Protein AF-A0A972VIN2-F1 (afdb_monomer)

Foldseek 3Di:
DQLVLLVLLLVLVLVLLVPDDDPQLLVVVVVVLVVVCVVCVVQLCVQCVVVVVCLVVQLVVQLCCCCVPVVDDSVVSNVVSVVVSVSVVSNSSSVSVSVVVHPVLSVLLAVVLVVVVVQDQDVVVVVVSVVVNVCVVCVVVLVVVVVVVVVVCVVVVNDQDPDPVSNVVVVVVCVVVSVVVVVVVVVVVVVVCVVVVNPVDPPDDRPDHDDDDPVSVCCSPVSSVVSVVSSVVSVD

Sequence (236 aa):
MNPLTKIWIFIIILIGLLSLESWQSLSIYGIIFLTILFIYRRQIWPRIKGFITFLPLMFVIYSAISIGILGNPAFTVFAQAGFITVKFGWMILVMAFYLEWGSSAKIIVALRTVWMKFNKRWEKVENGFLFLALILRFYPSFQLDWQHYTQSDKALGISPGKSLRKRIKRMIDYLPGMIF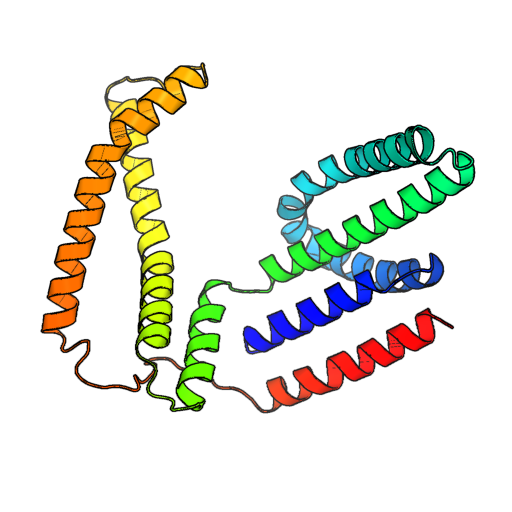AQYRRADDISHLMILRGYGKAIPRTVARPINWTWQDSSISIVFPIIFMGFHFVATI

Nearest PDB structures (foldseek):
  8bmq-assembly1_D  TM=7.800E-01  e=5.602E-05  Lactobacillus delbrueckii subsp. bulgaricus ATCC 11842 = JCM 1002
  4huq-assembly1_T  TM=7.872E-01  e=9.675E-05  Levilactobacillus brevis ATCC 367

Solvent-accessible surface area (backbone atoms only — not comparable to full-atom values): 13477 Å² total; per-residue (Å²): 129,50,59,62,51,54,51,50,55,49,52,52,53,51,53,55,60,66,69,60,85,49,73,68,35,52,50,60,56,44,52,58,50,48,53,53,45,66,78,43,41,84,74,43,46,78,67,44,54,74,52,61,70,44,43,64,55,51,32,51,53,49,40,51,50,44,45,73,74,67,67,51,61,66,70,63,42,52,53,52,26,49,52,52,40,54,51,52,51,49,51,50,50,54,52,46,50,46,61,74,75,44,68,71,78,53,40,61,47,38,53,51,36,56,52,48,72,66,69,61,76,48,65,71,61,55,53,48,53,48,50,54,53,49,50,66,65,44,46,63,57,53,52,49,54,54,50,48,56,61,47,52,35,51,75,72,66,50,70,85,56,90,48,68,68,61,45,52,53,50,53,57,70,49,42,61,62,51,52,53,53,52,49,53,50,49,50,55,50,50,53,55,40,49,76,72,54,59,86,78,65,79,68,65,84,67,95,75,60,61,77,84,50,72,67,42,54,50,50,63,53,53,48,58,54,54,49,50,52,52,51,53,64,48,72,108

Mean predicted aligned error: 7.73 Å

Secondary structure (DSSP, 8-state):
--HHHHHHHHHHHHHHHHT--SHHHHHHHHHHHHHHHHHTHHHHHHHHHHHHTTHHHHHHHHHHHHHHTT---HHHHHHHHHHHHHHHHHHHHHHHHHHHH--THHHHHHHHHHHHHTT---HHHHHHHHHHHHHHHHHHHHHHHHHHHHHHHHHTT----SSHHHHHHHHHHHHHHHHHHHHHHHHHHHHHHHHTTTTSSSSPPPSS--PPPHHHHHHHHHHHHHHHHHHHHHH-

pLDDT: mean 85.35, std 6.22, range [63.97, 96.88]

Radius of gyration: 24.57 Å; Cα contacts (8 Å, |Δi|>4): 130; chains: 1; bounding box: 57×55×56 Å

Structure (mmCIF, N/CA/C/O backbone):
data_AF-A0A972VIN2-F1
#
_entry.id   AF-A0A972VIN2-F1
#
loop_
_atom_site.group_PDB
_atom_site.id
_atom_site.type_symbol
_atom_site.label_atom_id
_atom_site.label_alt_id
_atom_site.label_comp_id
_atom_site.label_asym_id
_atom_site.label_entity_id
_atom_site.label_seq_id
_atom_site.pdbx_PDB_ins_code
_atom_site.Cartn_x
_atom_site.Cartn_y
_atom_site.Cartn_z
_atom_site.occupancy
_atom_site.B_iso_or_equiv
_atom_site.auth_seq_id
_atom_site.auth_comp_id
_atom_site.auth_asym_id
_atom_site.auth_atom_id
_atom_site.pdbx_PDB_model_num
ATOM 1 N N . MET A 1 1 ? -14.353 -10.757 -12.595 1.00 74.94 1 MET A N 1
ATOM 2 C CA . MET A 1 1 ? -12.954 -11.072 -12.247 1.00 74.94 1 MET A CA 1
ATOM 3 C C . MET A 1 1 ? -12.774 -11.078 -10.746 1.00 74.94 1 MET A C 1
ATOM 5 O O . MET A 1 1 ? -13.040 -10.067 -10.091 1.00 74.94 1 MET A O 1
ATOM 9 N N . ASN A 1 2 ? -12.333 -12.211 -10.217 1.00 84.06 2 AS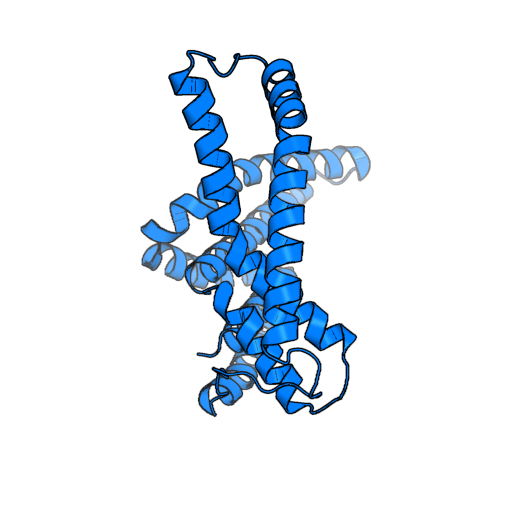N A N 1
ATOM 10 C CA . ASN A 1 2 ? -12.000 -12.374 -8.809 1.00 84.06 2 ASN A CA 1
ATOM 11 C C . ASN A 1 2 ? -10.842 -11.413 -8.418 1.00 84.06 2 ASN A C 1
ATOM 13 O O . ASN A 1 2 ? -9.900 -11.243 -9.202 1.00 84.06 2 ASN A O 1
ATOM 17 N N . PRO A 1 3 ? -10.888 -10.744 -7.246 1.00 85.00 3 PRO A N 1
ATOM 18 C CA . PRO A 1 3 ? -9.799 -9.884 -6.772 1.00 85.00 3 PRO A CA 1
ATOM 19 C C . PRO A 1 3 ? -8.422 -10.560 -6.760 1.00 85.00 3 PRO A C 1
ATOM 21 O O . PRO A 1 3 ? -7.426 -9.898 -7.033 1.00 85.00 3 PRO A O 1
ATOM 24 N N . LEU A 1 4 ? -8.360 -11.870 -6.503 1.00 86.31 4 LEU A N 1
ATOM 25 C CA . LEU A 1 4 ? -7.098 -12.618 -6.498 1.00 86.31 4 LEU A CA 1
ATOM 26 C C . LEU A 1 4 ? -6.471 -12.704 -7.891 1.00 86.31 4 LEU A C 1
ATOM 28 O O . LEU A 1 4 ? -5.282 -12.448 -8.038 1.00 86.31 4 LEU A O 1
ATOM 32 N N . THR A 1 5 ? -7.271 -12.965 -8.926 1.00 87.62 5 THR A N 1
ATOM 33 C CA . THR A 1 5 ? -6.804 -12.934 -10.323 1.00 87.62 5 THR A CA 1
ATOM 34 C C . THR A 1 5 ? -6.266 -11.564 -10.723 1.00 87.62 5 THR A C 1
ATOM 36 O O . THR A 1 5 ? -5.280 -11.486 -11.446 1.00 87.62 5 THR A O 1
ATOM 39 N N . LYS A 1 6 ? -6.863 -10.470 -10.228 1.00 86.94 6 LYS A N 1
ATOM 40 C CA . LYS A 1 6 ? -6.353 -9.116 -10.500 1.00 86.94 6 LYS A CA 1
ATOM 41 C C . LYS A 1 6 ? -4.972 -8.889 -9.879 1.00 86.94 6 LYS A C 1
ATOM 43 O O . LYS A 1 6 ? -4.103 -8.340 -10.546 1.00 86.94 6 LYS A O 1
ATOM 48 N N . ILE A 1 7 ? -4.769 -9.329 -8.631 1.00 87.75 7 ILE A N 1
ATOM 49 C CA . ILE A 1 7 ? -3.455 -9.283 -7.964 1.00 87.75 7 ILE A CA 1
ATOM 50 C C . ILE A 1 7 ? -2.440 -10.121 -8.733 1.00 87.75 7 ILE A C 1
ATOM 52 O O . ILE A 1 7 ? -1.322 -9.674 -8.956 1.00 87.75 7 ILE A O 1
ATOM 56 N N . TRP A 1 8 ? -2.832 -11.323 -9.147 1.00 88.25 8 TRP A N 1
ATOM 57 C CA . TRP A 1 8 ? -1.960 -12.230 -9.882 1.00 88.25 8 TRP A CA 1
ATOM 58 C C . TRP A 1 8 ? -1.456 -11.608 -11.190 1.00 88.25 8 TRP A C 1
ATOM 60 O O . TRP A 1 8 ? -0.251 -11.540 -11.413 1.00 88.25 8 TRP A O 1
ATOM 70 N N . ILE A 1 9 ? -2.367 -11.060 -12.001 1.00 87.00 9 ILE A N 1
ATOM 71 C CA . ILE A 1 9 ? -2.035 -10.329 -13.235 1.00 87.00 9 ILE A CA 1
ATOM 72 C C . ILE A 1 9 ? -1.087 -9.163 -12.937 1.00 87.00 9 ILE A C 1
ATOM 74 O O . ILE A 1 9 ? -0.091 -8.977 -13.630 1.00 87.00 9 ILE A O 1
ATOM 78 N N . PHE A 1 10 ? -1.376 -8.394 -11.887 1.00 88.31 10 PHE A N 1
ATOM 79 C CA . PHE A 1 10 ? -0.547 -7.265 -11.485 1.00 88.31 10 PHE A CA 1
ATOM 80 C C . PHE A 1 10 ? 0.883 -7.683 -11.110 1.00 88.31 10 PHE A C 1
ATOM 82 O O . PHE A 1 10 ? 1.840 -7.067 -11.575 1.00 88.31 10 PHE A O 1
ATOM 89 N N . ILE A 1 11 ? 1.037 -8.748 -10.318 1.00 88.31 11 ILE A N 1
ATOM 90 C CA . ILE A 1 11 ? 2.349 -9.277 -9.925 1.00 88.31 11 ILE A CA 1
ATOM 91 C C . ILE A 1 11 ? 3.133 -9.742 -11.156 1.00 88.31 11 ILE A C 1
ATOM 93 O O . ILE A 1 11 ? 4.310 -9.415 -11.271 1.00 88.31 11 ILE A O 1
ATOM 97 N N . ILE A 1 12 ? 2.487 -10.441 -12.095 1.00 88.94 12 ILE A N 1
ATOM 98 C CA . ILE A 1 12 ? 3.132 -10.882 -13.342 1.00 88.94 12 ILE A CA 1
ATOM 99 C C . ILE A 1 12 ? 3.657 -9.686 -14.139 1.00 88.94 12 ILE A C 1
ATOM 101 O O . ILE A 1 12 ? 4.812 -9.694 -14.557 1.00 88.94 12 ILE A O 1
ATOM 105 N N . ILE A 1 13 ? 2.840 -8.641 -14.306 1.00 86.25 13 ILE A N 1
ATOM 106 C CA . ILE A 1 13 ? 3.246 -7.433 -15.034 1.00 86.25 13 ILE A CA 1
ATOM 107 C C . ILE A 1 13 ? 4.431 -6.750 -14.337 1.00 86.25 13 ILE A C 1
ATOM 109 O O . ILE A 1 13 ? 5.371 -6.334 -15.011 1.00 86.25 13 ILE A O 1
ATOM 113 N N . LEU A 1 14 ? 4.416 -6.645 -13.002 1.00 88.12 14 LEU A N 1
ATOM 114 C CA . LEU A 1 14 ? 5.522 -6.048 -12.248 1.00 88.12 14 LEU A CA 1
ATOM 115 C C . LEU A 1 14 ? 6.823 -6.844 -12.381 1.00 88.12 14 LEU A C 1
ATOM 117 O O . LEU A 1 14 ? 7.873 -6.241 -12.591 1.00 88.12 14 LEU A O 1
ATOM 121 N N . ILE A 1 15 ? 6.758 -8.172 -12.254 1.00 87.62 15 ILE A N 1
ATOM 122 C CA . ILE A 1 15 ? 7.928 -9.048 -12.400 1.00 87.62 15 ILE A CA 1
ATOM 123 C C . ILE A 1 15 ? 8.481 -8.928 -13.818 1.00 87.62 15 ILE A C 1
ATOM 125 O O . ILE A 1 15 ? 9.672 -8.699 -13.990 1.00 87.62 15 ILE A O 1
ATOM 129 N N . GLY A 1 16 ? 7.609 -8.989 -14.823 1.00 85.50 16 GLY A N 1
ATOM 130 C CA . GLY A 1 16 ? 8.001 -8.812 -16.213 1.00 85.50 16 GLY A CA 1
ATOM 131 C C . GLY A 1 16 ? 8.691 -7.492 -16.484 1.00 85.50 16 GLY A C 1
ATOM 132 O O . GLY A 1 16 ? 9.729 -7.458 -17.132 1.00 85.50 16 GLY A O 1
ATOM 133 N N . LEU A 1 17 ? 8.142 -6.401 -15.948 1.00 85.38 17 LEU A N 1
ATOM 134 C CA . LEU A 1 17 ? 8.746 -5.089 -16.114 1.00 85.38 17 LEU A CA 1
ATOM 135 C C . LEU A 1 17 ? 10.094 -4.991 -15.387 1.00 85.38 17 LEU A C 1
ATOM 137 O O . LEU A 1 17 ? 11.000 -4.325 -15.879 1.00 85.38 17 LEU A O 1
ATOM 141 N N . LEU A 1 18 ? 10.252 -5.665 -14.243 1.00 86.00 18 LEU A N 1
ATOM 142 C CA . LEU A 1 18 ? 11.511 -5.732 -13.502 1.00 86.00 18 LEU A CA 1
ATOM 143 C C . LEU A 1 18 ? 12.594 -6.519 -14.252 1.00 86.00 18 LEU A C 1
ATOM 145 O O . LEU A 1 18 ? 13.761 -6.142 -14.161 1.00 86.00 18 LEU A O 1
ATOM 149 N N . SER A 1 19 ? 12.229 -7.535 -15.028 1.00 84.19 19 SER A N 1
ATOM 150 C CA . SER A 1 19 ? 13.162 -8.338 -15.831 1.00 84.19 19 SER A CA 1
ATOM 151 C C . SER A 1 19 ? 13.664 -7.651 -17.108 1.00 84.19 19 SER A C 1
ATOM 153 O O . SER A 1 19 ? 14.543 -8.186 -17.772 1.00 84.19 19 SER A O 1
ATOM 155 N N . LEU A 1 20 ? 13.161 -6.460 -17.455 1.00 83.88 20 LEU A N 1
ATOM 156 C CA . LEU A 1 20 ? 13.607 -5.744 -18.654 1.00 83.88 20 LEU A CA 1
ATOM 157 C C . LEU A 1 20 ? 15.014 -5.161 -18.479 1.00 83.88 20 LEU A C 1
ATOM 159 O O . LEU A 1 20 ? 15.254 -4.382 -17.547 1.00 83.88 20 LEU A O 1
ATOM 163 N N . GLU A 1 21 ? 15.902 -5.479 -19.422 1.00 81.62 21 GLU A N 1
ATOM 164 C CA . GLU A 1 21 ? 17.299 -5.013 -19.459 1.00 81.62 21 GLU A CA 1
ATOM 165 C C . GLU A 1 21 ? 17.589 -4.067 -20.638 1.00 81.62 21 GLU A C 1
ATOM 167 O O . GLU A 1 21 ? 18.480 -3.224 -20.551 1.00 81.62 21 GLU A O 1
ATOM 172 N N . SER A 1 22 ? 16.810 -4.150 -21.724 1.00 84.06 22 SER A N 1
ATOM 173 C CA . SER A 1 22 ? 17.029 -3.371 -22.951 1.00 84.06 22 SER A CA 1
ATOM 174 C C . SER A 1 22 ? 16.084 -2.173 -23.075 1.00 84.06 22 SER A C 1
ATOM 176 O O . SER A 1 22 ? 14.889 -2.259 -22.776 1.00 84.06 22 SER A O 1
ATOM 178 N N . TRP A 1 23 ? 16.594 -1.068 -23.622 1.00 81.31 23 TRP A N 1
ATOM 179 C CA . TRP A 1 23 ? 15.806 0.116 -23.982 1.00 81.31 23 TRP A CA 1
ATOM 180 C C . TRP A 1 23 ? 14.690 -0.174 -24.993 1.00 81.31 23 TRP A C 1
ATOM 182 O O . TRP A 1 23 ? 13.620 0.428 -24.908 1.00 81.31 23 TRP A O 1
ATOM 192 N N . GLN A 1 24 ? 14.919 -1.103 -25.925 1.00 80.75 24 GLN A N 1
ATOM 193 C CA . GLN A 1 24 ? 13.931 -1.487 -26.939 1.00 80.75 24 GLN A CA 1
ATOM 194 C C . GLN A 1 24 ? 12.755 -2.234 -26.306 1.00 80.75 24 GLN A C 1
ATOM 196 O O . GLN A 1 24 ? 11.597 -1.932 -26.575 1.00 80.75 24 GLN A O 1
ATOM 201 N N . SER A 1 25 ? 13.047 -3.155 -25.387 1.00 78.62 25 SER A N 1
ATOM 202 C CA . SER A 1 25 ? 12.006 -3.872 -24.653 1.00 78.62 25 SER A CA 1
ATOM 203 C C . SER A 1 25 ? 11.121 -2.895 -23.866 1.00 78.62 25 SER A C 1
ATOM 205 O O . SER A 1 25 ? 9.894 -2.950 -23.928 1.00 78.62 25 SER A O 1
ATOM 207 N N . LEU A 1 26 ? 11.736 -1.903 -23.217 1.00 81.56 26 LEU A N 1
ATOM 208 C CA . LEU A 1 26 ? 11.042 -0.894 -22.426 1.00 81.56 26 LEU A CA 1
ATOM 209 C C . LEU A 1 26 ? 10.152 0.032 -23.273 1.00 81.56 26 LEU A C 1
ATOM 211 O O . LEU A 1 26 ? 9.102 0.459 -22.791 1.00 81.56 26 LEU A O 1
ATOM 215 N N . SER A 1 27 ? 10.515 0.324 -24.524 1.00 76.81 27 SER A N 1
ATOM 216 C CA . SER A 1 27 ? 9.682 1.154 -25.402 1.00 76.81 27 SER A CA 1
ATOM 217 C C . SER A 1 27 ? 8.406 0.431 -25.849 1.00 76.81 27 SER A C 1
ATOM 219 O O . SER A 1 27 ? 7.341 1.048 -25.845 1.00 76.81 27 SER A O 1
ATOM 221 N N . ILE A 1 28 ? 8.470 -0.878 -26.127 1.00 78.44 28 ILE A N 1
ATOM 222 C CA . ILE A 1 28 ? 7.301 -1.702 -26.487 1.00 78.44 28 ILE A CA 1
ATOM 223 C C . ILE A 1 28 ? 6.279 -1.714 -25.342 1.00 78.44 28 ILE A C 1
ATOM 225 O O . ILE A 1 28 ? 5.105 -1.394 -25.546 1.00 78.44 28 ILE A O 1
ATOM 229 N N . TYR A 1 29 ? 6.730 -2.004 -24.116 1.00 77.06 29 TYR A N 1
ATOM 230 C CA . TYR A 1 29 ? 5.867 -1.922 -22.933 1.00 77.06 29 TYR A CA 1
ATOM 231 C C . TYR A 1 29 ? 5.382 -0.488 -22.690 1.00 77.06 29 TYR A C 1
ATOM 233 O O . TYR A 1 29 ? 4.217 -0.276 -22.348 1.00 77.06 29 TYR A O 1
ATOM 241 N N . GLY A 1 30 ? 6.240 0.507 -22.929 1.00 76.81 30 GLY A N 1
ATOM 242 C CA . GLY A 1 30 ? 5.902 1.919 -22.803 1.00 76.81 30 GLY A CA 1
ATOM 243 C C . GLY A 1 30 ? 4.739 2.346 -23.697 1.00 76.81 30 GLY A C 1
ATOM 244 O O . GLY A 1 30 ? 3.858 3.058 -23.228 1.00 76.81 30 GLY A O 1
ATOM 245 N N . ILE A 1 31 ? 4.660 1.867 -24.942 1.00 79.56 31 ILE A N 1
ATOM 246 C CA . ILE A 1 31 ? 3.538 2.174 -25.849 1.00 79.56 31 ILE A CA 1
ATOM 247 C C . ILE A 1 31 ? 2.218 1.648 -25.273 1.00 79.56 31 ILE A C 1
ATOM 249 O O . ILE A 1 31 ? 1.238 2.391 -25.191 1.00 79.56 31 ILE A O 1
ATOM 253 N N . ILE A 1 32 ? 2.200 0.399 -24.797 1.00 77.31 32 ILE A N 1
ATOM 254 C CA . ILE A 1 32 ? 1.014 -0.206 -24.172 1.00 77.31 32 ILE A CA 1
ATOM 255 C C . ILE A 1 32 ? 0.581 0.628 -22.960 1.00 77.31 32 ILE A C 1
ATOM 257 O O . ILE A 1 32 ? -0.585 1.003 -22.836 1.00 77.31 32 ILE A O 1
ATOM 261 N N . PHE A 1 33 ? 1.516 1.007 -22.093 1.00 76.69 33 PHE A N 1
ATOM 262 C CA . PHE A 1 33 ? 1.190 1.794 -20.908 1.00 76.69 33 PHE A CA 1
ATOM 263 C C . PHE A 1 33 ? 0.800 3.248 -21.209 1.00 76.69 33 PHE A C 1
ATOM 265 O O . PHE A 1 33 ? -0.055 3.794 -20.509 1.00 76.69 33 PHE A O 1
ATOM 272 N N . LEU A 1 34 ? 1.345 3.868 -22.261 1.00 79.00 34 LEU A N 1
ATOM 273 C CA . LEU A 1 34 ? 0.918 5.192 -22.728 1.00 79.00 34 LEU A CA 1
ATOM 274 C C . LEU A 1 34 ? -0.539 5.179 -23.190 1.00 79.00 34 LEU A C 1
ATOM 276 O O . LEU A 1 34 ? -1.286 6.097 -22.849 1.00 79.00 34 LEU A O 1
ATOM 280 N N . THR A 1 35 ? -0.969 4.133 -23.906 1.00 77.25 35 THR A N 1
ATOM 281 C CA . THR A 1 35 ? -2.379 4.010 -24.318 1.00 77.25 35 THR A CA 1
ATOM 282 C C . THR A 1 35 ? -3.311 3.888 -23.108 1.00 77.25 35 THR A C 1
ATOM 284 O O . THR A 1 35 ? -4.330 4.577 -23.041 1.00 77.25 35 THR A O 1
ATOM 287 N N . ILE A 1 36 ? -2.921 3.110 -22.091 1.00 74.62 36 ILE A N 1
ATOM 288 C CA . ILE A 1 36 ? -3.665 2.980 -20.827 1.00 74.62 36 ILE A CA 1
ATOM 289 C C . ILE A 1 36 ? -3.724 4.327 -20.088 1.00 74.62 36 ILE A C 1
ATOM 291 O O . ILE A 1 36 ? -4.787 4.731 -19.609 1.00 74.62 36 ILE A O 1
ATOM 295 N N . LEU A 1 37 ? -2.608 5.058 -20.024 1.00 75.56 37 LEU A N 1
ATOM 296 C CA . LEU A 1 37 ? -2.546 6.372 -19.381 1.00 75.56 37 LEU A CA 1
ATOM 297 C C . LEU A 1 37 ? -3.437 7.395 -20.092 1.00 75.56 37 LEU A C 1
ATOM 299 O O . LEU A 1 37 ? -4.081 8.203 -19.424 1.00 75.56 37 LEU A O 1
ATOM 303 N N . PHE A 1 38 ? -3.504 7.349 -21.424 1.00 79.81 38 PHE A N 1
ATOM 304 C CA . PHE A 1 38 ? -4.354 8.240 -22.208 1.00 79.81 38 PHE A CA 1
ATOM 305 C C . PHE A 1 38 ? -5.843 8.013 -21.914 1.00 79.81 38 PHE A C 1
ATOM 307 O O . PHE A 1 38 ? -6.563 8.972 -21.631 1.00 79.81 38 PHE A O 1
ATOM 314 N N . ILE A 1 39 ? -6.287 6.752 -21.887 1.00 81.62 39 ILE A N 1
ATOM 315 C CA . ILE A 1 39 ? -7.688 6.382 -21.622 1.00 81.62 39 ILE A CA 1
ATOM 316 C C . ILE A 1 39 ? -8.107 6.772 -20.194 1.00 81.62 39 ILE A C 1
ATOM 318 O O . ILE A 1 39 ? -9.190 7.319 -19.985 1.00 81.62 39 ILE A O 1
ATOM 322 N N . TYR A 1 40 ? -7.242 6.541 -19.202 1.00 78.00 40 TYR A N 1
ATOM 323 C CA . TYR A 1 40 ? -7.575 6.695 -17.778 1.00 78.00 40 TYR A CA 1
ATOM 324 C C . TYR A 1 40 ? -6.952 7.938 -17.117 1.00 78.00 40 TYR A C 1
ATOM 326 O O . TYR A 1 40 ? -6.874 8.037 -15.886 1.00 78.00 40 TYR A O 1
ATOM 334 N N . ARG A 1 41 ? -6.550 8.933 -17.921 1.00 76.12 41 ARG A N 1
ATOM 335 C CA . ARG A 1 41 ? -5.794 10.125 -17.490 1.00 76.12 41 ARG A CA 1
ATOM 336 C C . ARG A 1 41 ? -6.369 10.801 -16.244 1.00 76.12 41 ARG A C 1
ATOM 338 O O . ARG A 1 41 ? -5.624 11.160 -15.336 1.00 76.12 41 ARG A O 1
ATOM 345 N N . ARG A 1 42 ? -7.692 10.985 -16.185 1.00 78.00 42 ARG A N 1
ATOM 346 C CA . ARG A 1 42 ? -8.357 11.752 -15.113 1.00 78.00 42 ARG A CA 1
ATOM 347 C C . ARG A 1 42 ? -8.334 11.042 -13.755 1.00 78.00 42 ARG A C 1
ATOM 349 O O . ARG A 1 42 ? -8.271 11.715 -12.731 1.00 78.00 42 ARG A O 1
ATOM 356 N N . GLN A 1 43 ? -8.376 9.712 -13.748 1.00 78.12 43 GLN A N 1
ATOM 357 C CA . GLN A 1 43 ? -8.415 8.896 -12.527 1.00 78.12 43 GLN A CA 1
ATOM 358 C C . GLN A 1 43 ? -7.006 8.642 -11.977 1.00 78.12 43 GLN A C 1
ATOM 360 O O . GLN A 1 43 ? -6.782 8.668 -10.770 1.00 78.12 43 GLN A O 1
ATOM 365 N N . ILE A 1 44 ? -6.033 8.469 -12.873 1.00 77.25 44 ILE A N 1
ATOM 366 C CA . ILE A 1 44 ? -4.653 8.128 -12.522 1.00 77.25 44 ILE A CA 1
ATOM 367 C C . ILE A 1 44 ? -3.854 9.359 -12.051 1.00 77.25 44 ILE A C 1
ATOM 369 O O . ILE A 1 44 ? -3.018 9.255 -11.150 1.00 77.25 44 ILE A O 1
ATOM 373 N N . TRP A 1 45 ? -4.116 10.546 -12.611 1.00 77.75 45 TRP A N 1
ATOM 374 C CA . TRP A 1 45 ? -3.308 11.747 -12.356 1.00 77.75 45 TRP A CA 1
ATOM 375 C C . TRP A 1 45 ? -3.161 12.136 -10.872 1.00 77.75 45 TRP A C 1
ATOM 377 O O . TRP A 1 45 ? -2.032 12.388 -10.438 1.00 77.75 45 TRP A O 1
ATOM 387 N N . PRO A 1 46 ? -4.231 12.141 -10.046 1.00 80.12 46 PRO A N 1
ATOM 388 C CA . PRO A 1 46 ? -4.108 12.461 -8.624 1.00 80.12 46 PRO A CA 1
ATOM 389 C C . PRO A 1 46 ? -3.210 11.479 -7.860 1.00 80.12 46 PRO A C 1
ATOM 391 O O . PRO A 1 46 ? -2.590 11.866 -6.873 1.00 80.12 46 PRO A O 1
ATOM 394 N N . ARG A 1 47 ? -3.124 10.221 -8.317 1.00 77.12 47 ARG A N 1
ATOM 395 C CA . ARG A 1 47 ? -2.335 9.161 -7.675 1.00 77.12 47 ARG A CA 1
ATOM 396 C C . ARG A 1 47 ? -0.849 9.266 -8.003 1.00 77.12 47 ARG A C 1
ATOM 398 O O . ARG A 1 47 ? -0.028 9.068 -7.115 1.00 77.12 47 ARG A O 1
ATOM 405 N N . ILE A 1 48 ? -0.499 9.603 -9.246 1.00 82.19 48 ILE A N 1
ATOM 406 C CA . ILE A 1 48 ? 0.907 9.639 -9.689 1.00 82.19 48 ILE A CA 1
ATOM 407 C C . ILE A 1 48 ? 1.562 10.996 -9.409 1.00 82.19 48 ILE A C 1
ATOM 409 O O . ILE A 1 48 ? 2.780 11.058 -9.291 1.00 82.19 48 ILE A O 1
ATOM 413 N N . LYS A 1 49 ? 0.803 12.084 -9.211 1.00 83.12 49 LYS A N 1
ATOM 414 C CA . LYS A 1 49 ? 1.373 13.432 -9.007 1.00 83.12 49 LYS A CA 1
ATOM 415 C C . LYS A 1 49 ? 2.514 13.477 -7.976 1.00 83.12 49 LYS A C 1
ATOM 417 O O . LYS A 1 49 ? 3.544 14.079 -8.256 1.00 83.12 49 LYS A O 1
ATOM 422 N N . GLY A 1 50 ? 2.347 12.828 -6.819 1.00 79.25 50 GLY A N 1
ATOM 423 C CA . GLY A 1 50 ? 3.382 12.781 -5.774 1.00 79.25 50 GLY A CA 1
ATOM 424 C C . GLY A 1 50 ? 4.602 11.920 -6.128 1.00 79.25 50 GLY A C 1
ATOM 425 O O . GLY A 1 50 ? 5.695 12.150 -5.621 1.00 79.25 50 GLY A O 1
ATOM 426 N N . PHE A 1 51 ? 4.442 10.955 -7.030 1.00 81.69 51 PHE A N 1
ATOM 427 C CA . PHE A 1 51 ? 5.538 10.120 -7.515 1.00 81.69 51 PHE A CA 1
ATOM 428 C C . PHE A 1 51 ? 6.300 10.762 -8.677 1.00 81.69 51 PHE A C 1
ATOM 430 O O . PHE A 1 51 ? 7.514 10.615 -8.754 1.00 81.69 51 PHE A O 1
ATOM 437 N N . ILE A 1 52 ? 5.631 11.528 -9.547 1.00 81.56 52 ILE A N 1
ATOM 438 C CA . ILE A 1 52 ? 6.301 12.265 -10.636 1.00 81.56 52 ILE A CA 1
ATOM 439 C C . ILE A 1 52 ? 7.334 13.232 -10.056 1.00 81.56 52 ILE A C 1
ATOM 441 O O . ILE A 1 52 ? 8.433 13.343 -10.586 1.00 81.56 52 ILE A O 1
ATOM 445 N N . THR A 1 53 ? 7.025 13.873 -8.924 1.00 84.12 53 THR A N 1
ATOM 446 C CA . THR A 1 53 ? 7.979 14.744 -8.223 1.00 84.12 53 THR A CA 1
ATOM 447 C C . THR A 1 53 ? 9.210 14.005 -7.690 1.00 84.12 53 THR A C 1
ATOM 449 O O . THR A 1 53 ? 10.238 14.636 -7.474 1.00 84.12 53 THR A O 1
ATOM 452 N N . PHE A 1 54 ? 9.140 12.683 -7.500 1.00 87.06 54 PHE A N 1
ATOM 453 C CA . PHE A 1 54 ? 10.254 11.862 -7.018 1.00 87.06 54 PHE A CA 1
ATOM 454 C C . PHE A 1 54 ? 11.189 11.376 -8.141 1.00 87.06 54 PHE A C 1
ATOM 456 O O . PHE A 1 54 ? 12.368 11.140 -7.887 1.00 87.06 54 PHE A O 1
ATOM 463 N N . LEU A 1 55 ? 10.717 11.263 -9.390 1.00 88.88 55 LEU A N 1
ATOM 464 C CA . LEU A 1 55 ? 11.528 10.731 -10.498 1.00 88.88 55 LEU A CA 1
ATOM 465 C C . LEU A 1 55 ? 12.823 11.529 -10.771 1.00 88.88 55 LEU A C 1
ATOM 467 O O . LEU A 1 55 ? 13.872 10.894 -10.894 1.00 88.88 55 LEU A O 1
ATOM 471 N N . PRO A 1 56 ? 12.824 12.881 -10.801 1.00 89.31 56 PRO A N 1
ATOM 472 C CA . PRO A 1 56 ? 14.058 13.646 -10.999 1.00 89.31 56 PRO A CA 1
ATOM 473 C C . PRO A 1 56 ? 15.051 13.450 -9.852 1.00 89.31 56 PRO A C 1
ATOM 475 O O . PRO A 1 56 ? 16.253 13.348 -10.078 1.00 89.31 56 PRO A O 1
ATOM 478 N N . LEU A 1 57 ? 14.547 13.351 -8.618 1.00 90.31 57 LEU A N 1
ATOM 479 C CA . LEU A 1 57 ? 15.377 13.092 -7.445 1.00 90.31 57 LEU A CA 1
ATOM 480 C C . LEU A 1 57 ? 16.076 11.731 -7.562 1.00 90.31 57 LEU A C 1
ATOM 482 O O . LEU A 1 57 ? 17.265 11.628 -7.273 1.00 90.31 57 LEU A 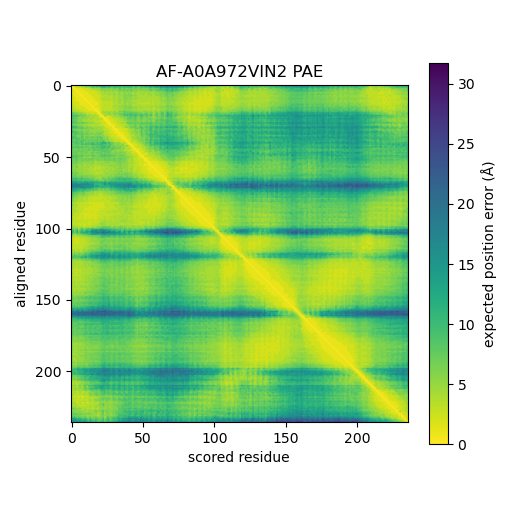O 1
ATOM 486 N N . MET A 1 58 ? 15.364 10.704 -8.031 1.00 89.19 58 MET A N 1
ATOM 487 C CA . MET A 1 58 ? 15.929 9.369 -8.225 1.00 89.19 58 MET A CA 1
ATOM 488 C C . MET A 1 58 ? 17.042 9.356 -9.283 1.00 89.19 58 MET A C 1
ATOM 490 O O . MET A 1 58 ? 18.087 8.746 -9.060 1.00 89.19 58 MET A O 1
ATOM 494 N N . PHE A 1 59 ? 16.851 10.076 -10.392 1.00 91.31 59 PHE A N 1
ATOM 495 C CA . PHE A 1 59 ? 17.875 10.244 -11.425 1.00 91.31 59 PHE A CA 1
ATOM 496 C C . PHE A 1 59 ? 19.147 10.894 -10.859 1.00 91.31 59 PHE A C 1
ATOM 498 O O . PHE A 1 59 ? 20.252 10.386 -11.058 1.00 91.31 59 PHE A O 1
ATOM 505 N N . VAL A 1 60 ? 18.988 11.979 -10.090 1.00 91.31 60 VAL A N 1
ATOM 506 C CA . VAL A 1 60 ? 20.112 12.691 -9.464 1.00 91.31 60 VAL A CA 1
ATOM 507 C C . VAL A 1 60 ? 20.845 11.792 -8.470 1.00 91.31 60 VAL A C 1
ATOM 509 O O . VAL A 1 60 ? 22.062 11.662 -8.569 1.00 91.31 60 VAL A O 1
ATOM 512 N N . ILE A 1 61 ? 20.126 11.121 -7.565 1.00 89.81 61 ILE A N 1
ATOM 513 C CA . ILE A 1 61 ? 20.734 10.233 -6.561 1.00 89.81 61 ILE A CA 1
ATOM 514 C C . ILE A 1 61 ? 21.524 9.105 -7.232 1.00 89.81 61 ILE A C 1
ATOM 516 O O . ILE A 1 61 ? 22.672 8.866 -6.862 1.00 89.81 61 ILE A O 1
ATOM 520 N N . TYR A 1 62 ? 20.948 8.436 -8.234 1.00 89.12 62 TYR A N 1
ATOM 521 C CA . TYR A 1 62 ? 21.637 7.351 -8.931 1.00 89.12 62 TYR A CA 1
ATOM 522 C C . TYR A 1 62 ? 22.899 7.851 -9.647 1.00 89.12 62 TYR A C 1
ATOM 524 O O . TYR A 1 62 ? 23.966 7.249 -9.513 1.00 89.12 62 TYR A O 1
ATOM 532 N N . SER A 1 63 ? 22.799 8.979 -10.359 1.00 87.12 63 SER A N 1
ATOM 533 C CA . SER A 1 63 ? 23.948 9.565 -11.055 1.00 87.12 63 SER A CA 1
ATOM 534 C C . SER A 1 63 ? 25.077 9.952 -10.089 1.00 87.12 63 SER A C 1
ATOM 536 O O . SER A 1 63 ? 26.234 9.613 -10.337 1.00 87.12 63 SER A O 1
ATOM 538 N N . ALA A 1 64 ? 24.746 10.562 -8.945 1.00 87.81 64 ALA A N 1
ATOM 539 C CA . ALA A 1 64 ? 25.709 10.954 -7.920 1.00 87.81 64 ALA A CA 1
ATOM 540 C C . ALA A 1 64 ? 26.432 9.746 -7.306 1.00 87.81 64 ALA A C 1
ATOM 542 O O . ALA A 1 64 ? 27.654 9.766 -7.167 1.00 87.81 64 ALA A O 1
ATOM 543 N N . ILE A 1 65 ? 25.695 8.677 -6.983 1.00 86.62 65 ILE A N 1
ATOM 544 C CA . ILE A 1 65 ? 26.265 7.447 -6.416 1.00 86.62 65 ILE A CA 1
ATOM 545 C C . ILE A 1 65 ? 27.176 6.753 -7.433 1.00 86.62 65 ILE A C 1
ATOM 547 O O . ILE A 1 65 ? 28.296 6.367 -7.097 1.00 86.62 65 ILE A O 1
ATOM 551 N N . SER A 1 66 ? 26.728 6.607 -8.682 1.00 85.56 66 SER A N 1
ATOM 552 C CA . SER A 1 66 ? 27.491 5.864 -9.687 1.00 85.56 66 SER A CA 1
ATOM 553 C C . SER A 1 66 ? 28.750 6.599 -10.156 1.00 85.56 66 SER A C 1
ATOM 555 O O . SER A 1 66 ? 29.722 5.935 -10.512 1.00 85.56 66 SER A O 1
ATOM 557 N N . ILE A 1 67 ? 28.753 7.935 -10.171 1.00 85.06 67 ILE A N 1
ATOM 558 C CA . ILE A 1 67 ? 29.955 8.723 -10.488 1.00 85.06 67 ILE A CA 1
ATOM 559 C C . ILE A 1 67 ? 30.890 8.763 -9.275 1.00 85.06 67 ILE A C 1
ATOM 561 O O . ILE A 1 67 ? 32.085 8.524 -9.420 1.00 85.06 67 ILE A O 1
ATOM 565 N N . GLY A 1 68 ? 30.351 9.036 -8.082 1.00 81.44 68 GLY A N 1
ATOM 566 C CA . GLY A 1 68 ? 31.152 9.264 -6.878 1.00 81.44 68 GLY A CA 1
ATOM 567 C C . GLY A 1 68 ? 31.805 8.009 -6.299 1.00 81.44 68 GLY A C 1
ATOM 568 O O . GLY A 1 68 ? 32.905 8.102 -5.765 1.00 81.44 68 GLY A O 1
ATOM 569 N N . ILE A 1 69 ? 31.147 6.848 -6.395 1.00 78.62 69 ILE A N 1
ATOM 570 C CA . ILE A 1 69 ? 31.624 5.605 -5.764 1.00 78.62 69 ILE A CA 1
ATOM 571 C C . ILE A 1 69 ? 32.237 4.642 -6.786 1.00 78.62 69 ILE A C 1
ATOM 573 O O . ILE A 1 69 ? 33.266 4.036 -6.504 1.00 78.62 69 ILE A O 1
ATOM 577 N N . LEU A 1 70 ? 31.620 4.480 -7.964 1.00 76.12 70 LEU A N 1
ATOM 578 C CA . LEU A 1 70 ? 32.038 3.468 -8.947 1.00 76.12 70 LEU A CA 1
ATOM 579 C C . LEU A 1 70 ? 33.017 3.992 -10.011 1.00 76.12 70 LEU A C 1
ATOM 581 O O . LEU A 1 70 ? 33.635 3.183 -10.693 1.00 76.12 70 LEU A O 1
ATOM 585 N N . GLY A 1 71 ? 33.166 5.312 -10.180 1.00 77.94 71 GLY A N 1
ATOM 586 C CA . GLY A 1 71 ? 34.099 5.889 -11.159 1.00 77.94 71 GLY A CA 1
ATOM 587 C C . GLY A 1 71 ? 33.742 5.619 -12.630 1.00 77.94 71 GLY A C 1
ATOM 588 O O . GLY A 1 71 ? 34.605 5.710 -13.501 1.00 77.94 71 GLY A O 1
ATOM 589 N N . ASN A 1 72 ? 32.482 5.281 -12.925 1.00 79.62 72 ASN A N 1
ATOM 590 C CA . ASN A 1 72 ? 32.019 4.991 -14.285 1.00 79.62 72 ASN A CA 1
ATOM 591 C C . ASN A 1 72 ? 32.002 6.256 -15.172 1.00 79.62 72 ASN A C 1
ATOM 593 O O . ASN A 1 72 ? 31.698 7.349 -14.681 1.00 79.62 72 ASN A O 1
ATOM 597 N N . PRO A 1 73 ? 32.243 6.138 -16.496 1.00 86.44 73 PRO A N 1
ATOM 598 C CA . PRO A 1 73 ? 32.195 7.279 -17.405 1.00 86.44 73 PRO A CA 1
ATOM 599 C C . PRO A 1 73 ? 30.788 7.890 -17.454 1.00 86.44 73 PRO A C 1
ATOM 601 O O . PRO A 1 73 ? 29.792 7.180 -17.632 1.00 86.44 73 PRO A O 1
ATOM 604 N N . ALA A 1 74 ? 30.716 9.221 -17.352 1.00 81.62 74 ALA A N 1
ATOM 605 C CA . ALA A 1 74 ? 29.472 9.968 -17.138 1.00 81.62 74 ALA A CA 1
ATOM 606 C C . ALA A 1 74 ? 28.358 9.632 -18.148 1.00 81.62 74 ALA A C 1
ATOM 608 O O . ALA A 1 74 ? 27.197 9.503 -17.769 1.00 81.62 74 ALA A O 1
ATOM 609 N N . PHE A 1 75 ? 28.702 9.413 -19.420 1.00 84.50 75 PHE A N 1
ATOM 610 C CA . PHE A 1 75 ? 27.729 9.074 -20.464 1.00 84.50 75 PHE A CA 1
ATOM 611 C C . PHE A 1 75 ? 26.980 7.758 -20.188 1.00 84.50 75 PHE A C 1
ATOM 613 O O . PHE A 1 75 ? 25.755 7.700 -20.302 1.00 84.50 75 PHE A O 1
ATOM 620 N N . THR A 1 76 ? 27.698 6.715 -19.761 1.00 85.00 76 THR A N 1
ATOM 621 C CA . THR A 1 76 ? 27.093 5.412 -19.434 1.00 85.00 76 THR A CA 1
ATOM 622 C C . THR A 1 76 ? 26.187 5.506 -18.213 1.00 85.00 76 THR A C 1
ATOM 624 O O . THR A 1 76 ? 25.102 4.925 -18.199 1.00 85.00 76 THR A O 1
ATOM 627 N N . VAL A 1 77 ? 26.582 6.325 -17.234 1.00 87.94 77 VAL A N 1
ATOM 628 C CA . VAL A 1 77 ? 25.798 6.573 -16.025 1.00 87.94 77 VAL A CA 1
ATOM 629 C C . VAL A 1 77 ? 24.496 7.281 -16.363 1.00 87.94 77 VAL A C 1
ATOM 631 O O . VAL A 1 77 ? 23.450 6.855 -15.890 1.00 87.94 77 VAL A O 1
ATOM 634 N N . PHE A 1 78 ? 24.518 8.321 -17.199 1.00 87.75 78 PHE A N 1
ATOM 635 C CA . PHE A 1 78 ? 23.291 9.028 -17.573 1.00 87.75 78 PHE A CA 1
ATOM 636 C C . PHE A 1 78 ? 22.314 8.139 -18.346 1.00 87.75 78 PHE A C 1
ATOM 638 O O . PHE A 1 78 ? 21.111 8.186 -18.082 1.00 87.75 78 PHE A O 1
ATOM 645 N N . ALA A 1 79 ? 22.813 7.288 -19.248 1.00 88.25 79 ALA A N 1
ATOM 646 C CA . ALA A 1 79 ? 21.977 6.323 -19.953 1.00 88.25 79 ALA A CA 1
ATOM 647 C C . ALA A 1 79 ? 21.358 5.301 -18.982 1.00 88.25 79 ALA A C 1
ATOM 649 O O . ALA A 1 79 ? 20.147 5.098 -18.979 1.00 88.25 79 ALA A O 1
ATOM 650 N N . GLN A 1 80 ? 22.146 4.704 -18.089 1.00 86.81 80 GLN A N 1
ATOM 651 C CA . GLN A 1 80 ? 21.621 3.759 -17.096 1.00 86.81 80 GLN A CA 1
ATOM 652 C C . GLN A 1 80 ? 20.646 4.432 -16.114 1.00 86.81 80 GLN A C 1
ATOM 654 O O . GLN A 1 80 ? 19.575 3.893 -15.830 1.00 86.81 80 GLN A O 1
ATOM 659 N N . ALA A 1 81 ? 20.954 5.650 -15.667 1.00 90.50 81 ALA A N 1
ATOM 660 C CA . ALA A 1 81 ? 20.092 6.458 -14.808 1.00 90.50 81 ALA A CA 1
ATOM 661 C C . ALA A 1 81 ? 18.746 6.760 -15.475 1.00 90.50 81 ALA A C 1
ATOM 663 O O . ALA A 1 81 ? 17.695 6.669 -14.835 1.00 90.50 81 ALA A O 1
ATOM 664 N N . GLY A 1 82 ? 18.771 7.099 -16.768 1.00 89.94 82 GLY A N 1
ATOM 665 C CA . GLY A 1 82 ? 17.579 7.333 -17.575 1.00 89.94 82 GLY A CA 1
ATOM 666 C C . GLY A 1 82 ? 16.731 6.071 -17.688 1.00 89.94 82 GLY A C 1
ATOM 667 O O . GLY A 1 82 ? 15.535 6.111 -17.402 1.00 89.94 82 GLY A O 1
ATOM 668 N N . PHE A 1 83 ? 17.362 4.940 -18.010 1.00 89.44 83 PHE A N 1
ATOM 669 C CA . PHE A 1 83 ? 16.687 3.648 -18.121 1.00 89.44 83 PHE A CA 1
ATOM 670 C C . PHE A 1 83 ? 15.961 3.278 -16.825 1.00 89.44 83 PHE A C 1
ATOM 672 O O . PHE A 1 83 ? 14.761 2.998 -16.828 1.00 89.44 83 PHE A O 1
ATOM 679 N N . ILE A 1 84 ? 16.669 3.354 -15.696 1.00 88.75 84 ILE A N 1
ATOM 680 C CA . ILE A 1 84 ? 16.125 3.035 -14.375 1.00 88.75 84 ILE A CA 1
ATOM 681 C C . ILE A 1 84 ? 14.986 3.996 -14.019 1.00 88.75 84 ILE A C 1
ATOM 683 O O . ILE A 1 84 ? 13.928 3.561 -13.565 1.00 88.75 84 ILE A O 1
ATOM 687 N N . THR A 1 85 ? 15.155 5.294 -14.277 1.00 90.31 85 THR A N 1
ATOM 688 C CA . THR A 1 85 ? 14.123 6.305 -14.001 1.00 90.31 85 THR A CA 1
ATOM 689 C C . THR A 1 85 ? 12.836 6.054 -14.772 1.00 90.31 85 THR A C 1
ATOM 691 O O . THR A 1 85 ? 11.755 6.065 -14.177 1.00 90.31 85 THR A O 1
ATOM 694 N N . VAL A 1 86 ? 12.925 5.758 -16.069 1.00 88.12 86 VAL A N 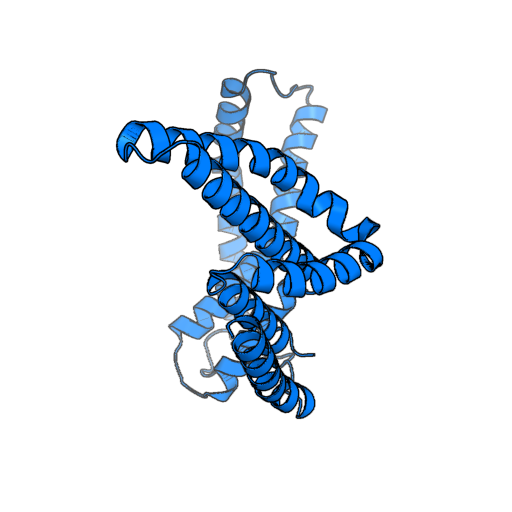1
ATOM 695 C CA . VAL A 1 86 ? 11.736 5.457 -16.874 1.00 88.12 86 VAL A CA 1
ATOM 696 C C . VAL A 1 86 ? 11.111 4.121 -16.453 1.00 88.12 86 VAL A C 1
ATOM 698 O O . VAL A 1 86 ? 9.890 4.036 -16.327 1.00 88.12 86 VAL A O 1
ATOM 701 N N . LYS A 1 87 ? 11.923 3.100 -16.148 1.00 88.88 87 LYS A N 1
ATOM 702 C CA . LYS A 1 87 ? 11.460 1.790 -15.660 1.00 88.88 87 LYS A CA 1
ATOM 703 C C . LYS A 1 87 ? 10.651 1.908 -14.369 1.00 88.88 87 LYS A C 1
ATOM 705 O O . LYS A 1 87 ? 9.521 1.427 -14.309 1.00 88.88 87 LYS A O 1
ATOM 710 N N . PHE A 1 88 ? 11.167 2.607 -13.359 1.00 88.06 88 PHE A N 1
ATOM 711 C CA . PHE A 1 88 ? 10.413 2.864 -12.128 1.00 88.06 88 PHE A CA 1
ATOM 712 C C . PHE A 1 88 ? 9.166 3.718 -12.379 1.00 88.06 88 PHE A C 1
ATOM 714 O O . PHE A 1 88 ? 8.123 3.458 -11.776 1.00 88.06 88 PHE A O 1
ATOM 721 N N . GLY A 1 89 ? 9.232 4.685 -13.300 1.00 87.25 89 GLY A N 1
ATOM 722 C CA . GLY A 1 89 ? 8.062 5.442 -13.748 1.00 87.25 89 GLY A CA 1
ATOM 723 C C . GLY A 1 89 ? 6.941 4.533 -14.263 1.00 87.25 89 GLY A C 1
ATOM 724 O O . GLY A 1 89 ? 5.791 4.672 -13.837 1.00 87.25 89 GLY A O 1
ATOM 725 N N . TRP A 1 90 ? 7.280 3.546 -15.099 1.00 86.44 90 TRP A N 1
ATOM 726 C CA . TRP A 1 90 ? 6.325 2.542 -15.566 1.00 86.44 90 TRP A CA 1
ATOM 727 C C . TRP A 1 90 ? 5.772 1.690 -14.425 1.00 86.44 90 TRP A C 1
ATOM 729 O O . TRP A 1 90 ? 4.555 1.549 -14.327 1.00 86.44 90 TRP A O 1
ATOM 739 N N . MET A 1 91 ? 6.614 1.189 -13.513 1.00 88.50 91 MET A N 1
ATOM 740 C CA . MET A 1 91 ? 6.152 0.396 -12.357 1.00 88.50 91 MET A CA 1
ATOM 741 C C . MET A 1 91 ? 5.124 1.153 -11.512 1.00 88.50 91 MET A C 1
ATOM 743 O O . MET A 1 91 ? 4.094 0.600 -11.121 1.00 88.50 91 MET A O 1
ATOM 747 N N . ILE A 1 92 ? 5.386 2.434 -11.250 1.00 87.06 92 ILE A N 1
ATOM 748 C CA . ILE A 1 92 ? 4.492 3.297 -10.476 1.00 87.06 92 ILE A CA 1
ATOM 749 C C . ILE A 1 92 ? 3.158 3.475 -11.203 1.00 87.06 92 ILE A C 1
ATOM 751 O O . ILE A 1 92 ? 2.106 3.438 -10.563 1.00 87.06 92 ILE A O 1
ATOM 755 N N . LEU A 1 93 ? 3.177 3.631 -12.528 1.00 85.00 93 LEU A N 1
ATOM 756 C CA . LEU A 1 93 ? 1.956 3.717 -13.323 1.00 85.00 93 LEU A CA 1
ATOM 757 C C . LEU A 1 93 ? 1.132 2.426 -13.242 1.00 85.00 93 LEU A C 1
ATOM 759 O O . LEU A 1 93 ? -0.078 2.501 -13.021 1.00 85.00 93 LEU A O 1
ATOM 763 N N . VAL A 1 94 ? 1.772 1.255 -13.356 1.00 84.94 94 VAL A N 1
ATOM 764 C CA . VAL A 1 94 ? 1.080 -0.037 -13.203 1.00 84.94 94 VAL A CA 1
ATOM 765 C C . VAL A 1 94 ? 0.452 -0.145 -11.813 1.00 84.94 94 VAL A C 1
ATOM 767 O O . VAL A 1 94 ? -0.708 -0.537 -11.682 1.00 84.94 94 VAL A O 1
ATOM 770 N N . MET A 1 95 ? 1.184 0.251 -10.768 1.00 85.69 95 MET A N 1
ATOM 771 C CA . MET A 1 95 ? 0.681 0.243 -9.392 1.00 85.69 95 MET A CA 1
ATOM 772 C C . MET A 1 95 ? -0.507 1.193 -9.207 1.00 85.69 95 MET A C 1
ATOM 774 O O . MET A 1 95 ? -1.514 0.819 -8.604 1.00 85.69 95 MET A O 1
ATOM 778 N N . ALA A 1 96 ? -0.431 2.406 -9.755 1.00 84.25 96 ALA A N 1
ATOM 779 C CA . ALA A 1 96 ? -1.521 3.373 -9.696 1.00 84.25 96 ALA A CA 1
ATOM 780 C C . ALA A 1 96 ? -2.782 2.856 -10.403 1.00 84.25 96 ALA A C 1
ATOM 782 O O . ALA A 1 96 ? -3.885 3.000 -9.874 1.00 84.25 96 ALA A O 1
ATOM 783 N N . PHE A 1 97 ? -2.618 2.202 -11.555 1.00 83.44 97 PHE A N 1
ATOM 784 C CA . PHE A 1 97 ? -3.719 1.566 -12.271 1.00 83.44 97 PHE A CA 1
ATOM 785 C C . PHE A 1 97 ? -4.349 0.426 -11.461 1.00 83.44 97 PHE A C 1
ATOM 787 O O . PHE A 1 97 ? -5.573 0.350 -11.342 1.00 83.44 97 PHE A O 1
ATOM 794 N N . TYR A 1 98 ? -3.532 -0.431 -10.843 1.00 84.75 98 TYR A N 1
ATOM 795 C CA . TYR A 1 98 ? -4.031 -1.518 -10.003 1.00 84.75 98 TYR A CA 1
ATOM 796 C C . TYR A 1 98 ? -4.842 -1.007 -8.805 1.00 84.75 98 TYR A C 1
ATOM 798 O O . TYR A 1 98 ? -5.891 -1.570 -8.499 1.00 84.75 98 TYR A O 1
ATOM 806 N N . LEU A 1 99 ? -4.405 0.071 -8.150 1.00 83.25 99 LEU A N 1
ATOM 807 C CA . LEU A 1 99 ? -5.134 0.653 -7.019 1.00 83.25 99 LEU A CA 1
ATOM 808 C C . LEU A 1 99 ? -6.507 1.216 -7.409 1.00 83.25 99 LEU A C 1
ATOM 810 O O . LEU A 1 99 ? -7.430 1.156 -6.601 1.00 83.25 99 LEU A O 1
ATOM 814 N N . GLU A 1 100 ? -6.656 1.740 -8.626 1.00 79.31 100 GLU A N 1
ATOM 815 C CA . GLU A 1 100 ? -7.950 2.217 -9.131 1.00 79.31 100 GLU A CA 1
ATOM 816 C C . GLU A 1 100 ? -8.850 1.046 -9.558 1.00 79.31 100 GLU A C 1
ATOM 818 O O . GLU A 1 100 ? -10.053 1.022 -9.299 1.00 79.31 100 GLU A O 1
ATOM 823 N N . TRP A 1 101 ? -8.261 0.021 -10.176 1.00 75.12 101 TRP A N 1
ATOM 824 C CA . TRP A 1 101 ? -8.998 -1.138 -10.678 1.00 75.12 101 TRP A CA 1
ATOM 825 C C . TRP A 1 101 ? -9.349 -2.176 -9.591 1.00 75.12 101 TRP A C 1
ATOM 827 O O . TRP A 1 101 ? -10.298 -2.966 -9.736 1.00 75.12 101 TRP A O 1
ATOM 837 N N . GLY A 1 102 ? -8.575 -2.219 -8.506 1.00 67.94 102 GLY A N 1
ATOM 838 C CA . GLY A 1 102 ? -8.661 -3.183 -7.414 1.00 67.94 102 GLY A CA 1
ATOM 839 C C . GLY A 1 102 ? -9.430 -2.647 -6.205 1.00 67.94 102 GLY A C 1
ATOM 840 O O . GLY A 1 102 ? -8.959 -1.783 -5.479 1.00 67.94 102 GLY A O 1
ATOM 841 N N . SER A 1 103 ? -10.601 -3.220 -5.906 1.00 65.19 103 SER A N 1
ATOM 842 C CA . SER A 1 103 ? -11.294 -2.954 -4.636 1.00 65.19 103 SER A CA 1
ATOM 843 C C . SER A 1 103 ? -10.609 -3.723 -3.497 1.00 65.19 103 SER A C 1
ATOM 845 O O . SER A 1 103 ? -10.856 -4.919 -3.309 1.00 65.19 103 SER A O 1
ATOM 847 N N . SER A 1 104 ? -9.754 -3.039 -2.731 1.00 66.12 104 SER A N 1
ATOM 848 C CA . SER A 1 104 ? -8.891 -3.630 -1.692 1.00 66.12 104 SER A CA 1
ATOM 849 C C . SER A 1 104 ? -9.647 -4.424 -0.619 1.00 66.12 104 SER A C 1
ATOM 851 O O . SER A 1 104 ? -9.155 -5.438 -0.128 1.00 66.12 104 SER A O 1
ATOM 853 N N . ALA A 1 105 ? -10.880 -4.023 -0.288 1.00 68.06 105 ALA A N 1
ATOM 854 C CA . ALA A 1 105 ? -11.679 -4.666 0.759 1.00 68.06 105 ALA A CA 1
ATOM 855 C C . ALA A 1 105 ? -12.088 -6.112 0.420 1.00 68.06 105 ALA A C 1
ATOM 857 O O . ALA A 1 105 ? -12.265 -6.942 1.313 1.00 68.06 105 ALA A O 1
ATOM 858 N N . LYS A 1 106 ? -12.222 -6.445 -0.871 1.00 81.56 106 LYS A N 1
ATOM 859 C CA . LYS A 1 106 ? -12.663 -7.781 -1.307 1.00 81.56 106 LYS A CA 1
ATOM 860 C C . LYS A 1 106 ? -11.529 -8.815 -1.307 1.00 81.56 106 LYS A C 1
ATOM 862 O O . LYS A 1 106 ? -11.814 -10.009 -1.351 1.00 81.56 106 LYS A O 1
ATOM 867 N N . ILE A 1 107 ? -10.268 -8.379 -1.216 1.00 84.50 107 ILE A N 1
ATOM 868 C CA . ILE A 1 107 ? -9.084 -9.256 -1.236 1.00 84.50 107 ILE A CA 1
ATOM 869 C C . ILE A 1 107 ? -9.077 -10.184 -0.019 1.00 84.50 107 ILE A C 1
ATOM 871 O O . ILE A 1 107 ? -8.895 -11.388 -0.169 1.00 84.50 107 ILE A O 1
ATOM 875 N N . ILE A 1 108 ? -9.348 -9.647 1.175 1.00 86.88 108 ILE A N 1
ATOM 876 C CA . ILE A 1 108 ? -9.344 -10.434 2.419 1.00 86.88 108 ILE A CA 1
ATOM 877 C C . ILE A 1 108 ? -10.412 -11.529 2.376 1.00 86.88 108 ILE A C 1
ATOM 879 O O . ILE A 1 108 ? -10.155 -12.671 2.751 1.00 86.88 108 ILE A O 1
ATOM 883 N N . VAL A 1 109 ? -11.604 -11.201 1.870 1.00 86.88 109 VAL A N 1
ATOM 884 C CA . VAL A 1 109 ? -12.700 -12.169 1.721 1.00 86.88 109 VAL A CA 1
ATOM 885 C C . VAL A 1 109 ? -12.342 -13.248 0.698 1.00 86.88 109 VAL A C 1
ATOM 887 O O . VAL A 1 109 ? -12.612 -14.426 0.935 1.00 86.88 109 VAL A O 1
ATOM 890 N N . ALA A 1 110 ? -11.697 -12.876 -0.412 1.00 88.19 110 ALA A N 1
ATOM 891 C CA . ALA A 1 110 ? -11.260 -13.831 -1.426 1.00 88.19 110 ALA A CA 1
ATOM 892 C C . ALA A 1 110 ? -10.198 -14.788 -0.864 1.00 88.19 110 ALA A C 1
ATOM 894 O O . ALA A 1 110 ? -10.318 -16.002 -1.019 1.00 88.19 110 ALA A O 1
ATOM 895 N N . LEU A 1 111 ? -9.217 -14.260 -0.129 1.00 88.69 111 LEU A N 1
ATOM 896 C CA . LEU A 1 111 ? -8.150 -15.054 0.480 1.00 88.69 111 LEU A CA 1
ATOM 897 C C . LEU A 1 111 ? -8.694 -15.986 1.577 1.00 88.69 111 LEU A C 1
ATOM 899 O O . LEU A 1 111 ? -8.331 -17.160 1.630 1.00 88.69 111 LEU A O 1
ATOM 903 N N . ARG A 1 112 ? -9.666 -15.518 2.372 1.00 88.00 112 ARG A N 1
ATOM 904 C CA . ARG A 1 112 ? -10.402 -16.357 3.330 1.00 88.00 112 ARG A CA 1
ATOM 905 C C . ARG A 1 112 ? -11.218 -17.459 2.642 1.00 88.00 112 ARG A C 1
ATOM 907 O O . ARG A 1 112 ? -11.315 -18.560 3.172 1.00 88.00 112 ARG A O 1
ATOM 914 N N . THR A 1 113 ? -11.802 -17.182 1.474 1.00 88.69 113 THR A N 1
ATOM 915 C CA . THR A 1 113 ? -12.557 -18.184 0.695 1.00 88.69 113 THR A CA 1
ATOM 916 C C . THR A 1 113 ? -11.631 -19.295 0.197 1.00 88.69 113 THR A C 1
ATOM 918 O O . THR A 1 113 ? -11.965 -20.472 0.312 1.00 88.69 113 THR A O 1
ATOM 921 N N . VAL A 1 114 ? -10.437 -18.936 -0.286 1.00 88.25 114 VAL A N 1
ATOM 922 C CA . VAL A 1 114 ? -9.398 -19.908 -0.657 1.00 88.25 114 VAL A CA 1
ATOM 923 C C . VAL A 1 114 ? -8.970 -20.733 0.557 1.00 88.25 114 VAL A C 1
ATOM 925 O O . VAL A 1 114 ? -8.936 -21.958 0.472 1.00 88.25 114 VAL A O 1
ATOM 928 N N . TRP A 1 115 ? -8.726 -20.086 1.702 1.00 88.31 115 TRP A N 1
ATOM 929 C CA . TRP A 1 115 ? -8.371 -20.773 2.947 1.00 88.31 115 TRP A CA 1
ATOM 930 C C . TRP A 1 115 ? -9.423 -21.803 3.379 1.00 88.31 115 TRP A C 1
ATOM 932 O O . TRP A 1 115 ? -9.091 -22.937 3.714 1.00 88.31 115 TRP A O 1
ATOM 942 N N . MET A 1 116 ? -10.700 -21.427 3.318 1.00 85.50 116 MET A N 1
ATOM 943 C CA . MET A 1 116 ? -11.819 -22.305 3.661 1.00 85.50 116 MET A CA 1
ATOM 944 C C . MET A 1 116 ? -11.871 -23.556 2.769 1.00 85.50 116 MET A C 1
ATOM 946 O O . MET A 1 116 ? -12.129 -24.646 3.272 1.00 85.50 116 MET A O 1
ATOM 950 N N . LYS A 1 117 ? -11.528 -23.438 1.478 1.00 85.62 117 LYS A N 1
ATOM 951 C CA . LYS A 1 117 ? -11.481 -24.577 0.545 1.00 85.62 117 LYS A CA 1
ATOM 952 C C . LYS A 1 117 ? -10.390 -25.600 0.887 1.00 85.62 117 LYS A C 1
ATOM 954 O O . LYS A 1 117 ? -10.568 -26.780 0.608 1.00 85.62 117 LYS A O 1
ATOM 959 N N . PHE A 1 118 ? -9.295 -25.177 1.525 1.00 84.00 118 PHE A N 1
ATOM 960 C CA . PHE A 1 118 ? -8.267 -26.098 2.024 1.00 84.00 118 PHE A CA 1
ATOM 961 C C . PHE A 1 118 ? -8.740 -26.945 3.219 1.00 84.00 118 PHE A C 1
ATOM 963 O O . PHE A 1 118 ? -8.066 -27.909 3.570 1.00 84.00 118 PHE A O 1
ATOM 970 N N . ASN A 1 119 ? -9.875 -26.599 3.846 1.00 82.62 119 ASN A N 1
ATOM 971 C CA . ASN A 1 119 ? -10.525 -27.337 4.938 1.00 82.62 119 ASN A CA 1
ATOM 972 C C . ASN A 1 119 ? -9.596 -27.714 6.117 1.00 82.62 119 ASN A C 1
ATOM 974 O O . ASN A 1 119 ? -9.844 -28.671 6.854 1.00 82.62 119 ASN A O 1
ATOM 978 N N . LYS A 1 120 ? -8.504 -26.964 6.314 1.00 85.25 120 LYS A N 1
ATOM 979 C CA . LYS A 1 120 ? -7.526 -27.209 7.378 1.00 85.25 120 LYS A CA 1
ATOM 980 C C . LYS A 1 120 ? -7.962 -26.500 8.657 1.00 85.25 120 LYS A C 1
ATOM 982 O O . LYS A 1 120 ? -8.169 -25.288 8.663 1.00 85.25 120 LYS A O 1
ATOM 987 N N . ARG A 1 121 ? -8.038 -27.244 9.765 1.00 82.81 121 ARG A N 1
ATOM 988 C CA . ARG A 1 121 ? -8.398 -26.730 11.099 1.00 82.81 121 ARG A CA 1
ATOM 989 C C . ARG A 1 121 ? -7.248 -25.937 11.725 1.00 82.81 121 ARG A C 1
ATOM 991 O O . ARG A 1 121 ? -6.599 -26.409 12.653 1.00 82.81 121 ARG A O 1
ATOM 998 N N . TRP A 1 122 ? -6.961 -24.749 11.195 1.00 86.81 122 TRP A N 1
ATOM 999 C CA . TRP A 1 122 ? -5.901 -23.888 11.723 1.00 86.81 122 TRP A CA 1
ATOM 1000 C C . TRP A 1 122 ? -6.461 -22.605 12.327 1.00 86.81 122 TRP A C 1
ATOM 1002 O O . TRP A 1 122 ? -6.657 -21.593 11.652 1.00 86.81 122 TRP A O 1
ATOM 1012 N N . GLU A 1 123 ? -6.692 -22.653 13.635 1.00 86.12 123 GLU A N 1
ATOM 1013 C CA . GLU A 1 123 ? -7.357 -21.582 14.373 1.00 86.12 123 GLU A CA 1
ATOM 1014 C C . GLU A 1 123 ? -6.617 -20.238 14.284 1.00 86.12 123 GLU A C 1
ATOM 1016 O O . GLU A 1 123 ? -7.237 -19.201 14.059 1.00 86.12 123 GLU A O 1
ATOM 1021 N N . LYS A 1 124 ? -5.280 -20.246 14.393 1.00 89.06 124 LYS A N 1
ATOM 1022 C CA . LYS A 1 124 ? -4.461 -19.021 14.344 1.00 89.06 124 LYS A CA 1
ATOM 1023 C C . LYS A 1 124 ? -4.667 -18.240 13.045 1.00 89.06 124 LYS A C 1
ATOM 1025 O O . LYS A 1 124 ? -4.786 -17.018 13.075 1.00 89.06 124 LYS A O 1
ATOM 1030 N N . VAL A 1 125 ? -4.751 -18.942 11.915 1.00 89.62 125 VAL A N 1
ATOM 1031 C CA . VAL A 1 125 ? -4.960 -18.322 10.600 1.00 89.62 125 VAL A CA 1
ATOM 1032 C C . VAL A 1 125 ? -6.377 -17.763 10.482 1.00 89.62 125 VAL A C 1
ATOM 1034 O O . VAL A 1 125 ? -6.560 -16.632 10.033 1.00 89.62 125 VAL A O 1
ATOM 1037 N N . GLU A 1 126 ? -7.387 -18.499 10.952 1.00 88.44 126 GLU A N 1
ATOM 1038 C CA . GLU A 1 126 ? -8.767 -18.006 10.964 1.00 88.44 126 GLU A CA 1
ATOM 1039 C C . GLU A 1 126 ? -8.951 -16.779 11.868 1.00 88.44 126 GLU A C 1
ATOM 1041 O O . GLU A 1 126 ? -9.649 -15.835 11.490 1.00 88.44 126 GLU A O 1
ATOM 1046 N N . ASN A 1 127 ? -8.311 -16.765 13.040 1.00 90.00 127 ASN A N 1
ATOM 1047 C CA . ASN A 1 127 ? -8.311 -15.617 13.945 1.00 90.00 127 ASN A CA 1
ATOM 1048 C C . ASN A 1 127 ? -7.552 -14.425 13.331 1.00 90.00 127 ASN A C 1
ATOM 1050 O O . ASN A 1 127 ? -8.000 -13.290 13.472 1.00 90.00 127 ASN A O 1
ATOM 1054 N N . GLY A 1 128 ? -6.482 -14.669 12.565 1.00 91.19 128 GLY A N 1
ATOM 1055 C CA . GLY A 1 128 ? -5.801 -13.638 11.775 1.00 91.19 128 GLY A CA 1
ATOM 1056 C C . GLY A 1 128 ? -6.707 -12.998 10.716 1.00 91.19 128 GLY A C 1
ATOM 1057 O O . GLY A 1 128 ? -6.764 -11.773 10.606 1.00 91.19 128 GLY A O 1
ATOM 1058 N N . PHE A 1 129 ? -7.490 -13.801 9.984 1.00 90.12 129 PHE A N 1
ATOM 1059 C CA . PHE A 1 129 ? -8.478 -13.268 9.037 1.00 90.12 129 PHE A CA 1
ATOM 1060 C C . PHE A 1 129 ? -9.571 -12.454 9.716 1.00 90.12 129 PHE A C 1
ATOM 1062 O O . PHE A 1 129 ? -9.966 -11.413 9.188 1.00 90.12 129 PHE A O 1
ATOM 1069 N N . LEU A 1 130 ? -10.067 -12.915 10.868 1.00 89.88 130 LEU A N 1
ATOM 1070 C CA . LEU A 1 130 ? -11.023 -12.140 11.649 1.00 89.88 130 LEU A CA 1
ATOM 1071 C C . LEU A 1 130 ? -10.412 -10.797 12.052 1.00 89.88 130 LEU A C 1
ATOM 1073 O O . LEU A 1 130 ? -11.041 -9.766 11.835 1.00 89.88 130 LEU A O 1
ATOM 1077 N N . PHE A 1 131 ? -9.211 -10.810 12.627 1.00 91.75 131 PHE A N 1
ATOM 1078 C CA . PHE A 1 131 ? -8.534 -9.609 13.098 1.00 91.75 131 PHE A CA 1
ATOM 1079 C C . PHE A 1 131 ? -8.409 -8.565 11.985 1.00 91.75 131 PHE A C 1
ATOM 1081 O O . PHE A 1 131 ? -8.851 -7.430 12.151 1.00 91.75 131 PHE A O 1
ATOM 1088 N N . LEU A 1 132 ? -7.922 -8.969 10.808 1.00 92.06 132 LEU A N 1
ATOM 1089 C CA . LEU A 1 132 ? -7.823 -8.077 9.653 1.00 92.06 132 LEU A CA 1
ATOM 1090 C C . LEU A 1 132 ? -9.192 -7.556 9.190 1.00 92.06 132 LEU A C 1
ATOM 1092 O O . LEU A 1 132 ? -9.328 -6.377 8.862 1.00 92.06 132 LEU A O 1
ATOM 1096 N N . ALA A 1 133 ? -10.220 -8.410 9.179 1.00 89.19 133 ALA A N 1
ATOM 1097 C CA . ALA A 1 133 ? -11.572 -8.002 8.812 1.00 89.19 133 ALA A CA 1
ATOM 1098 C C . ALA A 1 133 ? -12.161 -6.982 9.804 1.00 89.19 133 ALA A C 1
ATOM 1100 O O . ALA A 1 133 ? -12.818 -6.031 9.379 1.00 89.19 133 ALA A O 1
ATOM 1101 N N . LEU A 1 134 ? -11.912 -7.154 11.108 1.00 91.50 134 LEU A N 1
ATOM 1102 C CA . LEU A 1 134 ? -12.322 -6.199 12.138 1.00 91.50 134 LEU A CA 1
ATOM 1103 C C . LEU A 1 134 ? -11.567 -4.876 11.988 1.00 91.50 134 LEU A C 1
ATOM 1105 O O . LEU A 1 134 ? -12.213 -3.833 11.985 1.00 91.50 134 LEU A O 1
ATOM 1109 N N . ILE A 1 135 ? -10.247 -4.899 11.768 1.00 92.25 135 ILE A N 1
ATOM 1110 C CA . ILE A 1 135 ? -9.461 -3.675 11.537 1.00 92.25 135 ILE A CA 1
ATOM 1111 C C . ILE A 1 135 ? -10.026 -2.880 10.362 1.00 92.2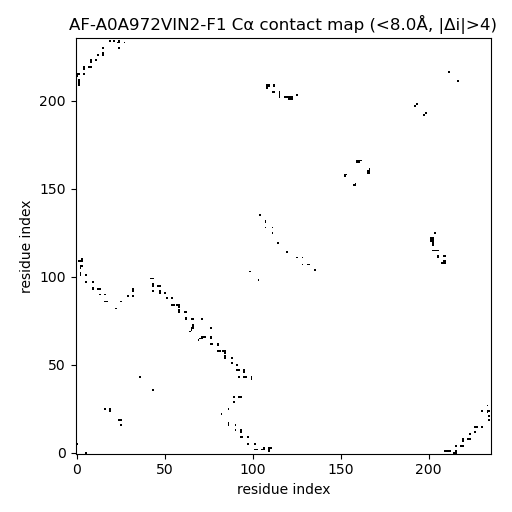5 135 ILE A C 1
ATOM 1113 O O . ILE A 1 135 ? -10.327 -1.699 10.515 1.00 92.25 135 ILE A O 1
ATOM 1117 N N . LEU A 1 136 ? -10.215 -3.514 9.198 1.00 89.88 136 LEU A N 1
ATOM 1118 C CA . LEU A 1 136 ? -10.738 -2.813 8.022 1.00 89.88 136 LEU A CA 1
ATOM 1119 C C . LEU A 1 136 ? -12.142 -2.248 8.256 1.00 89.88 136 LEU A C 1
ATOM 1121 O O . LEU A 1 136 ? -12.471 -1.186 7.733 1.00 89.88 136 LEU A O 1
ATOM 1125 N N . ARG A 1 137 ? -12.969 -2.946 9.041 1.00 90.00 137 ARG A N 1
ATOM 1126 C CA . ARG A 1 137 ? -14.321 -2.498 9.379 1.00 90.00 137 ARG A CA 1
ATOM 1127 C C . ARG A 1 137 ? -14.324 -1.324 10.358 1.00 90.00 137 ARG A C 1
ATOM 1129 O O . ARG A 1 137 ? -15.159 -0.439 10.205 1.00 90.00 137 ARG A O 1
ATOM 1136 N N . PHE A 1 138 ? -13.436 -1.324 11.351 1.00 92.94 138 PHE A N 1
ATOM 1137 C CA . PHE A 1 138 ? -13.369 -0.280 12.379 1.00 92.94 138 PHE A CA 1
ATOM 1138 C C . PHE A 1 138 ? -12.481 0.904 11.999 1.00 92.94 138 PHE A C 1
ATOM 1140 O O . PHE A 1 138 ? -12.550 1.945 12.651 1.00 92.94 138 PHE A O 1
ATOM 1147 N N . TYR A 1 139 ? -11.691 0.789 10.932 1.00 92.56 139 TYR A N 1
ATOM 1148 C CA . TYR A 1 139 ? -10.849 1.879 10.450 1.00 92.56 139 TYR A CA 1
ATOM 1149 C C . TYR A 1 139 ? -11.638 3.177 10.175 1.00 92.56 139 TYR A C 1
ATOM 1151 O O . TYR A 1 139 ? -11.240 4.217 10.700 1.00 92.56 139 TYR A O 1
ATOM 1159 N N . PRO A 1 140 ? -12.789 3.160 9.466 1.00 93.25 140 PRO A N 1
ATOM 1160 C CA . PRO A 1 140 ? -13.569 4.377 9.241 1.00 93.25 140 PRO A CA 1
ATOM 1161 C C . PRO A 1 140 ? -14.130 4.974 10.535 1.00 93.25 140 PRO A C 1
ATOM 1163 O O . PRO A 1 140 ? -14.079 6.186 10.715 1.00 93.25 140 PRO A O 1
ATOM 1166 N N . SER A 1 141 ? -14.624 4.146 11.464 1.00 93.38 141 SER A N 1
ATOM 1167 C CA . SER A 1 141 ? -15.118 4.643 12.758 1.00 93.38 141 SER A CA 1
ATOM 1168 C C . SER A 1 141 ? -14.001 5.261 13.593 1.00 93.38 141 SER A C 1
ATOM 1170 O O . SER A 1 141 ? -14.192 6.322 14.167 1.00 93.38 141 SER A O 1
ATOM 1172 N N . PHE A 1 142 ? -12.813 4.653 13.603 1.00 92.56 142 PHE A N 1
ATOM 1173 C CA . PHE A 1 142 ? -11.647 5.214 14.280 1.00 92.56 142 PHE A CA 1
ATOM 1174 C C . PHE A 1 142 ? -11.233 6.562 13.671 1.00 92.56 142 PHE A C 1
ATOM 1176 O O . PHE A 1 142 ? -10.903 7.501 14.393 1.00 92.56 142 PHE A O 1
ATOM 1183 N N . GLN A 1 143 ? -11.287 6.680 12.341 1.00 93.94 143 GLN A N 1
ATOM 1184 C CA . GLN A 1 143 ? -11.007 7.932 11.643 1.00 93.94 143 GLN A CA 1
ATOM 1185 C C . GLN A 1 143 ? -12.019 9.031 12.001 1.00 93.94 143 GLN A C 1
ATOM 1187 O O . GLN A 1 143 ? -11.619 10.181 12.182 1.00 93.94 143 GLN A O 1
ATOM 1192 N N . LEU A 1 144 ? -13.305 8.691 12.122 1.00 94.12 144 LEU A N 1
ATOM 1193 C CA . LEU A 1 144 ? -14.345 9.624 12.563 1.00 94.12 144 LEU A CA 1
ATOM 1194 C C . LEU A 1 144 ? -14.135 10.047 14.018 1.00 94.12 144 LEU A C 1
ATOM 1196 O O . LEU A 1 144 ? -14.144 11.243 14.296 1.00 94.12 144 LEU A O 1
ATOM 1200 N N . ASP A 1 145 ? -13.860 9.096 14.917 1.00 92.00 145 ASP A N 1
ATOM 1201 C CA . ASP A 1 145 ? -13.543 9.372 16.324 1.00 92.00 145 ASP A CA 1
ATOM 1202 C C . ASP A 1 145 ? -12.376 10.379 16.414 1.00 92.00 145 ASP A C 1
ATOM 1204 O O . ASP A 1 145 ? -12.482 11.405 17.084 1.00 92.00 145 ASP A O 1
ATOM 1208 N N . TRP A 1 146 ? -11.294 10.155 15.655 1.00 90.81 146 TRP A N 1
ATOM 1209 C CA . TRP A 1 146 ? -10.161 11.086 15.566 1.00 90.81 146 TRP A CA 1
ATOM 1210 C C . TRP A 1 146 ? -10.566 12.478 15.061 1.00 90.81 146 TRP A C 1
ATOM 1212 O O . TRP A 1 146 ? -10.151 13.500 15.612 1.00 90.81 146 TRP A O 1
ATOM 1222 N N . GLN A 1 147 ? -11.382 12.541 14.007 1.00 91.31 147 GLN A N 1
ATOM 1223 C CA . GLN A 1 147 ? -11.863 13.811 13.468 1.00 91.31 147 GLN A CA 1
ATOM 1224 C C . GLN A 1 147 ? -12.718 14.571 14.483 1.00 91.31 147 GLN A C 1
ATOM 1226 O O . GLN A 1 147 ? -12.559 15.788 14.587 1.00 91.31 147 GLN A O 1
ATOM 1231 N N . HIS A 1 148 ? -13.551 13.881 15.264 1.00 90.00 148 HIS A N 1
ATOM 1232 C CA . HIS A 1 148 ? -14.342 14.495 16.326 1.00 90.00 148 HIS A CA 1
ATOM 1233 C C . HIS A 1 148 ? -13.466 15.162 17.382 1.00 90.00 148 HIS A C 1
ATOM 1235 O O . HIS A 1 148 ? -13.711 16.327 17.676 1.00 90.00 148 HIS A O 1
ATOM 1241 N N . TYR A 1 149 ? -12.385 14.523 17.845 1.00 86.94 149 TYR A N 1
ATOM 1242 C CA . TYR A 1 149 ? -11.430 15.177 18.754 1.00 86.94 149 TYR A CA 1
ATOM 1243 C C . TYR A 1 149 ? -10.890 16.488 18.169 1.00 86.94 149 TYR A C 1
ATOM 1245 O O . TYR A 1 149 ? -10.953 17.537 18.809 1.00 86.94 149 TYR A O 1
ATOM 1253 N N . THR A 1 150 ? -10.456 16.470 16.903 1.00 85.94 150 THR A N 1
ATOM 1254 C CA . THR A 1 150 ? -9.940 17.689 16.256 1.00 85.94 150 THR A CA 1
ATOM 1255 C C . THR A 1 150 ? -11.003 18.771 16.037 1.00 85.94 150 THR A C 1
ATOM 1257 O O . THR A 1 150 ? -10.665 19.950 15.929 1.00 85.94 150 THR A O 1
ATOM 1260 N N . GLN A 1 151 ? -12.279 18.397 15.922 1.00 88.88 151 GLN A N 1
ATOM 1261 C CA . GLN A 1 151 ? -13.396 19.336 15.802 1.00 88.88 151 GLN A CA 1
ATOM 1262 C C . GLN A 1 151 ? -13.790 19.913 17.165 1.00 88.88 151 GLN A C 1
ATOM 1264 O O . GLN A 1 151 ? -14.018 21.117 17.256 1.00 88.88 151 GLN A O 1
ATOM 1269 N N . SER A 1 152 ? -13.799 19.097 18.221 1.00 89.06 152 SER A N 1
ATOM 1270 C CA . SER A 1 152 ? -14.033 19.535 19.599 1.00 89.06 152 SER A CA 1
ATOM 1271 C C . SER A 1 152 ? -13.000 20.567 20.039 1.00 89.06 152 SER A C 1
ATOM 1273 O O . SER A 1 152 ? -13.373 21.612 20.564 1.00 89.06 152 SER A O 1
ATOM 1275 N N . ASP A 1 153 ? -11.719 20.351 19.730 1.00 86.06 153 ASP A N 1
ATOM 1276 C CA . ASP A 1 153 ? -10.672 21.346 19.992 1.00 86.06 153 ASP A CA 1
ATOM 1277 C C . ASP A 1 153 ? -10.955 22.682 19.302 1.00 86.06 153 ASP A C 1
ATOM 1279 O O . ASP A 1 153 ? -10.821 23.748 19.903 1.00 86.06 153 ASP A O 1
ATOM 1283 N N . LYS A 1 154 ? -11.370 22.636 18.029 1.00 87.44 154 LYS A N 1
ATOM 1284 C CA . LYS A 1 154 ? -11.717 23.843 17.268 1.00 87.44 154 LYS A CA 1
ATOM 1285 C C . LYS A 1 154 ? -12.914 24.566 17.881 1.00 87.44 154 LYS A C 1
ATOM 1287 O O . LYS A 1 154 ? -12.889 25.791 17.935 1.00 87.44 154 LYS A O 1
ATOM 1292 N N . ALA A 1 155 ? -13.921 23.832 18.355 1.00 91.06 155 ALA A N 1
ATOM 1293 C CA . ALA A 1 155 ? -15.088 24.400 19.031 1.00 91.06 155 ALA A CA 1
ATOM 1294 C C . ALA A 1 155 ? -14.720 25.065 20.369 1.00 91.06 155 ALA A C 1
ATOM 1296 O O . ALA A 1 155 ? -15.272 26.104 20.709 1.00 91.06 155 ALA A O 1
ATOM 1297 N N . LEU A 1 156 ? -13.732 24.519 21.084 1.00 88.44 156 LEU A N 1
ATOM 1298 C CA . LEU A 1 156 ? -13.173 25.102 22.308 1.00 88.44 156 LEU A CA 1
ATOM 1299 C C . LEU A 1 156 ? -12.197 26.268 22.042 1.00 88.44 156 LEU A C 1
ATOM 1301 O O . LEU A 1 156 ? -11.576 26.779 22.971 1.00 88.44 156 LEU A O 1
ATOM 1305 N N . GLY A 1 157 ? -12.011 26.683 20.783 1.00 85.19 157 GLY A N 1
ATOM 1306 C CA . GLY A 1 157 ? -11.071 27.744 20.404 1.00 85.19 157 GLY A CA 1
ATOM 1307 C C . GLY A 1 157 ? -9.594 27.328 20.463 1.00 85.19 157 GLY A C 1
ATOM 1308 O O . GLY A 1 157 ? -8.696 28.158 20.294 1.00 85.19 157 GLY A O 1
ATOM 1309 N N . ILE A 1 158 ? -9.305 26.040 20.659 1.00 81.44 158 ILE A N 1
ATOM 1310 C CA . ILE A 1 158 ? -7.947 25.506 20.755 1.00 81.44 158 ILE A CA 1
ATOM 1311 C C . ILE A 1 158 ? -7.383 25.357 19.337 1.00 81.44 158 ILE A C 1
ATOM 1313 O O . ILE A 1 158 ? -7.561 24.353 18.646 1.00 81.44 158 ILE A O 1
ATOM 1317 N N . SER A 1 159 ? -6.670 26.383 18.870 1.00 76.06 159 SER A N 1
ATOM 1318 C CA . SER A 1 159 ? -6.093 26.364 17.522 1.00 76.06 159 SER A CA 1
ATOM 1319 C C . SER A 1 159 ? -4.976 25.314 17.385 1.00 76.06 159 SER A C 1
ATOM 1321 O O . SER A 1 159 ? -4.124 25.183 18.276 1.00 76.06 159 SER A O 1
ATOM 1323 N N . PRO A 1 160 ? -4.886 24.573 16.260 1.00 69.69 160 PRO A N 1
ATOM 1324 C CA . PRO A 1 160 ? -3.747 23.717 15.950 1.00 69.69 160 PRO A CA 1
ATOM 1325 C C . PRO A 1 160 ? -2.492 24.576 15.734 1.00 69.69 160 PRO A C 1
ATOM 1327 O O . PRO A 1 160 ? -2.135 24.919 14.614 1.00 69.69 160 PRO A O 1
ATOM 1330 N N . GLY A 1 161 ? -1.809 24.915 16.833 1.00 70.38 161 GLY A N 1
ATOM 1331 C CA . GLY A 1 161 ? -0.474 25.506 16.885 1.00 70.38 161 GLY A CA 1
ATOM 1332 C C . GLY A 1 161 ? 0.423 25.130 15.701 1.00 70.38 161 GLY A C 1
ATOM 1333 O O . GLY A 1 161 ? 0.525 23.964 15.311 1.00 70.38 161 GLY A O 1
ATOM 1334 N N . LYS A 1 162 ? 1.066 26.159 15.139 1.00 77.19 162 LYS A N 1
ATOM 1335 C CA . LYS A 1 162 ? 1.800 26.103 13.865 1.00 77.19 162 LYS A CA 1
ATOM 1336 C C . LYS A 1 162 ? 3.045 25.203 13.904 1.00 77.19 162 LYS A C 1
ATOM 1338 O O . LYS A 1 162 ? 3.445 24.676 12.875 1.00 77.19 162 LYS A O 1
ATOM 1343 N N . SER A 1 163 ? 3.639 24.998 15.082 1.00 90.19 163 SER A N 1
ATOM 1344 C CA . SER A 1 163 ? 4.850 24.182 15.253 1.00 90.19 163 SER A CA 1
ATOM 1345 C C . SER A 1 163 ? 4.543 22.680 15.289 1.00 90.19 163 SER A C 1
ATOM 1347 O O . SER A 1 163 ? 3.647 22.246 16.018 1.00 90.19 163 SER A O 1
ATOM 1349 N N . LEU A 1 164 ? 5.352 21.881 14.580 1.00 86.94 164 LEU A N 1
ATOM 1350 C CA . LEU A 1 164 ? 5.296 20.413 14.595 1.00 86.94 164 LEU A CA 1
ATOM 1351 C C . LEU A 1 164 ? 5.358 19.844 16.019 1.00 86.94 164 LEU A C 1
ATOM 1353 O O . LEU A 1 164 ? 4.559 18.977 16.364 1.00 86.94 164 LEU A O 1
ATOM 1357 N N . ARG A 1 165 ? 6.214 20.402 16.888 1.00 90.19 165 ARG A N 1
ATOM 1358 C CA . ARG A 1 165 ? 6.342 19.961 18.290 1.00 90.19 165 ARG A CA 1
ATOM 1359 C C . ARG A 1 165 ? 5.026 20.098 19.061 1.00 90.19 165 ARG A C 1
ATOM 1361 O O . ARG A 1 165 ? 4.630 19.186 19.777 1.00 90.19 165 ARG A O 1
ATOM 1368 N N . LYS A 1 166 ? 4.303 21.209 18.865 1.00 87.38 166 LYS A N 1
ATOM 1369 C CA . LYS A 1 166 ? 2.993 21.451 19.500 1.00 87.38 166 LYS A CA 1
ATOM 1370 C C . LYS A 1 166 ? 1.885 20.553 18.940 1.00 87.38 166 LYS A C 1
ATOM 1372 O O . LYS A 1 166 ? 0.877 20.353 19.612 1.00 87.38 166 LYS A O 1
ATOM 1377 N N . ARG A 1 167 ? 2.012 20.066 17.701 1.00 85.75 167 ARG A N 1
ATOM 1378 C CA . ARG A 1 167 ? 1.067 19.098 17.116 1.00 85.75 167 ARG A CA 1
ATOM 1379 C C . ARG A 1 167 ? 1.310 17.699 17.670 1.00 85.75 167 ARG A C 1
ATOM 1381 O O . ARG A 1 167 ? 0.361 17.069 18.111 1.00 85.75 167 ARG A O 1
ATOM 1388 N N . ILE A 1 168 ? 2.572 17.275 17.721 1.00 89.44 168 ILE A N 1
ATOM 1389 C CA . ILE A 1 168 ? 2.967 15.972 18.269 1.00 89.44 168 ILE A CA 1
ATOM 1390 C C . ILE A 1 168 ? 2.587 15.871 19.746 1.00 89.44 168 ILE A C 1
ATOM 1392 O O . ILE A 1 168 ? 1.945 14.902 20.127 1.00 89.44 168 ILE A O 1
ATOM 1396 N N . LYS A 1 169 ? 2.906 16.892 20.557 1.00 89.50 169 LYS A N 1
ATOM 1397 C CA . LYS A 1 169 ? 2.544 16.900 21.983 1.00 89.50 169 LYS A CA 1
ATOM 1398 C C . LYS A 1 169 ? 1.044 16.660 22.187 1.00 89.50 169 LYS A C 1
ATOM 1400 O O . LYS A 1 169 ? 0.670 15.774 22.933 1.00 89.50 169 LYS A O 1
ATOM 1405 N N . ARG A 1 170 ? 0.198 17.355 21.424 1.00 85.50 170 ARG A N 1
ATOM 1406 C CA . ARG A 1 170 ? -1.256 17.160 21.495 1.00 85.50 170 ARG A CA 1
ATOM 1407 C C . ARG A 1 170 ? -1.720 15.783 21.049 1.00 85.50 170 ARG A C 1
ATOM 1409 O O . ARG A 1 170 ? -2.594 15.214 21.681 1.00 85.50 170 ARG A O 1
ATOM 1416 N N . MET A 1 171 ? -1.139 15.231 19.983 1.00 86.56 171 MET A N 1
ATOM 1417 C CA . MET A 1 171 ? -1.447 13.853 19.583 1.00 86.56 171 MET A CA 1
ATOM 1418 C C . MET A 1 171 ? -1.142 12.863 20.713 1.00 86.56 171 MET A C 1
ATOM 1420 O O . MET A 1 171 ? -1.924 11.944 20.937 1.00 86.56 171 MET A O 1
ATOM 1424 N N . ILE A 1 172 ? -0.035 13.073 21.433 1.00 90.31 172 ILE A N 1
ATOM 1425 C CA . ILE A 1 172 ? 0.331 12.270 22.603 1.00 90.31 172 ILE A CA 1
ATOM 1426 C C . ILE A 1 172 ? -0.681 12.474 23.735 1.00 90.31 172 ILE A C 1
ATOM 1428 O O . ILE A 1 172 ? -1.096 11.491 24.334 1.00 90.31 172 ILE A O 1
ATOM 1432 N N . ASP A 1 173 ? -1.130 13.706 23.984 1.00 88.62 173 ASP A N 1
ATOM 1433 C CA . ASP A 1 173 ? -2.104 14.007 25.041 1.00 88.62 173 ASP A CA 1
ATOM 1434 C C . ASP A 1 173 ? -3.466 13.306 24.806 1.00 88.62 173 ASP A C 1
ATOM 1436 O O . ASP A 1 173 ? -4.090 12.836 25.757 1.00 88.62 173 ASP A O 1
ATOM 1440 N N . TYR A 1 174 ? -3.916 13.158 23.551 1.00 87.94 174 TYR A N 1
ATOM 1441 C CA . TYR A 1 174 ? -5.166 12.442 23.221 1.00 87.94 174 TYR A CA 1
ATOM 1442 C C . TYR A 1 174 ? -5.036 10.914 23.227 1.00 87.94 174 TYR A C 1
ATOM 1444 O O . TYR A 1 174 ? -6.035 10.205 23.398 1.00 87.94 174 TYR A O 1
ATOM 1452 N N . LEU A 1 175 ? -3.824 10.392 23.024 1.00 91.38 175 LEU A N 1
ATOM 1453 C CA . LEU A 1 175 ? -3.583 8.966 22.808 1.00 91.38 175 LEU A CA 1
ATOM 1454 C C . LEU A 1 175 ? -4.130 8.078 23.942 1.00 91.38 175 LEU A C 1
ATOM 1456 O O . LEU A 1 175 ? -4.832 7.118 23.628 1.00 91.38 175 LEU A O 1
ATOM 1460 N N . PRO A 1 176 ? -3.880 8.371 25.238 1.00 93.25 176 PRO A N 1
ATOM 1461 C CA . PRO A 1 176 ? -4.346 7.526 26.335 1.00 93.25 176 PRO A CA 1
ATOM 1462 C C . PRO A 1 176 ? -5.869 7.386 26.368 1.00 93.25 176 PRO A C 1
ATOM 1464 O O . PRO A 1 176 ? -6.384 6.276 26.491 1.00 93.25 176 PRO A O 1
ATOM 1467 N N . GLY A 1 177 ? -6.593 8.499 26.195 1.00 92.00 177 GLY A N 1
ATOM 1468 C CA . GLY A 1 177 ? -8.057 8.502 26.185 1.00 92.00 177 GLY A CA 1
ATOM 1469 C C . GLY A 1 177 ? -8.621 7.690 25.021 1.00 92.00 177 GLY A C 1
ATOM 1470 O O . GLY A 1 177 ? -9.536 6.886 25.203 1.00 92.00 177 GLY A O 1
ATOM 1471 N N . MET A 1 178 ? -8.024 7.825 23.836 1.00 92.25 178 MET A N 1
ATOM 1472 C CA . MET A 1 178 ? -8.407 7.018 22.681 1.00 92.25 178 MET A CA 1
ATOM 1473 C C . MET A 1 178 ? -8.101 5.539 22.863 1.00 92.25 178 MET A C 1
ATOM 1475 O O . MET A 1 178 ? -8.945 4.710 22.535 1.00 92.25 178 MET A O 1
ATOM 1479 N N . ILE A 1 179 ? -6.923 5.193 23.383 1.00 94.44 179 ILE A N 1
ATOM 1480 C CA . ILE A 1 179 ? -6.555 3.799 23.645 1.00 94.44 179 ILE A CA 1
ATOM 1481 C C . ILE A 1 179 ? -7.556 3.182 24.620 1.00 94.44 179 ILE A C 1
ATOM 1483 O O . ILE A 1 179 ? -8.064 2.098 24.348 1.00 94.44 179 ILE A O 1
ATOM 1487 N N . PHE A 1 180 ? -7.909 3.887 25.697 1.00 95.62 180 PHE A N 1
ATOM 1488 C CA . PHE A 1 180 ? -8.902 3.412 26.657 1.00 95.62 180 PHE A CA 1
ATOM 1489 C C . PHE A 1 180 ? -10.286 3.215 26.019 1.00 95.62 180 PHE A C 1
ATOM 1491 O O . PHE A 1 180 ? -10.929 2.186 26.233 1.00 95.62 180 PHE A O 1
ATOM 1498 N N . ALA A 1 181 ? -10.729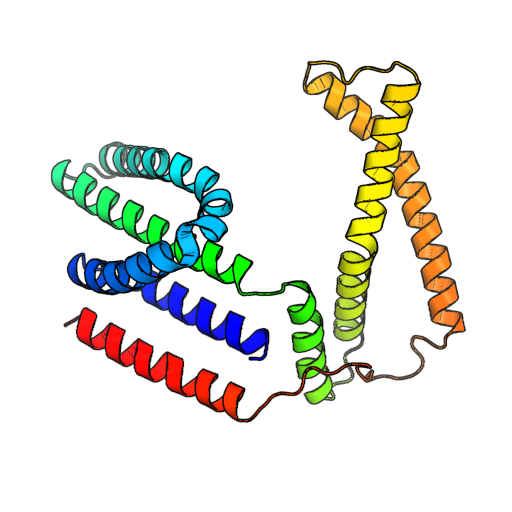 4.158 25.182 1.00 92.50 181 ALA A N 1
ATOM 1499 C CA . ALA A 1 181 ? -11.999 4.050 24.466 1.00 92.50 181 ALA A CA 1
ATOM 1500 C C . ALA A 1 181 ? -12.021 2.862 23.487 1.00 92.50 181 ALA A C 1
ATOM 1502 O O . ALA A 1 181 ? -12.995 2.107 23.452 1.00 92.50 181 ALA A O 1
ATOM 1503 N N . GLN A 1 182 ? -10.948 2.657 22.714 1.00 94.19 182 GLN A N 1
ATOM 1504 C CA . GLN A 1 182 ? -10.857 1.525 21.787 1.00 94.19 182 GLN A CA 1
ATOM 1505 C C . GLN A 1 182 ? -10.684 0.190 22.523 1.00 94.19 182 GLN A C 1
ATOM 1507 O O . GLN A 1 182 ? -11.212 -0.816 22.059 1.00 94.19 182 GLN A O 1
ATOM 1512 N N . TYR A 1 183 ? -10.006 0.174 23.675 1.00 96.00 183 TYR A N 1
ATOM 1513 C CA . TYR A 1 183 ? -9.895 -1.008 24.529 1.00 96.00 183 TYR A CA 1
ATOM 1514 C C . TYR A 1 183 ? -11.267 -1.445 25.046 1.00 96.00 183 TYR A C 1
ATOM 1516 O O . TYR A 1 183 ? -11.646 -2.597 24.859 1.00 96.00 183 TYR A O 1
ATOM 1524 N N . ARG A 1 184 ? -12.055 -0.514 25.603 1.00 96.38 184 ARG A N 1
ATOM 1525 C CA . ARG A 1 184 ? -13.427 -0.804 26.048 1.00 96.38 184 ARG A CA 1
ATOM 1526 C C . ARG A 1 184 ? -14.294 -1.314 24.898 1.00 96.38 184 ARG A C 1
ATOM 1528 O O . ARG A 1 184 ? -14.957 -2.332 25.031 1.00 96.38 184 ARG A O 1
ATOM 1535 N N . ARG A 1 185 ? -14.216 -0.661 23.734 1.00 94.94 185 ARG A N 1
ATOM 1536 C CA . ARG A 1 185 ? -14.919 -1.110 22.524 1.00 94.94 185 ARG A CA 1
ATOM 1537 C C . ARG A 1 185 ? -14.5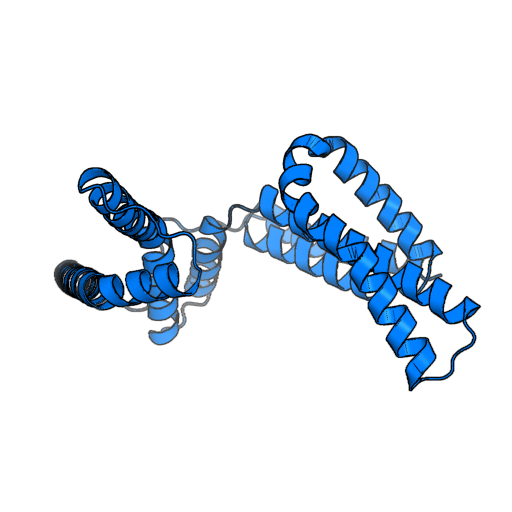08 -2.534 22.128 1.00 94.94 185 ARG A C 1
ATOM 1539 O O . ARG A 1 185 ? -15.366 -3.323 21.742 1.00 94.94 185 ARG A O 1
ATOM 1546 N N . ALA A 1 186 ? -13.219 -2.865 22.191 1.00 95.38 186 ALA A N 1
ATOM 1547 C CA . ALA A 1 186 ? -12.728 -4.206 21.884 1.00 95.38 186 ALA A CA 1
ATOM 1548 C C . ALA A 1 186 ? -13.259 -5.254 22.875 1.00 95.38 186 ALA A C 1
ATOM 1550 O O . ALA A 1 186 ? -13.668 -6.330 22.436 1.00 95.38 186 ALA A O 1
ATOM 1551 N N . ASP A 1 187 ? -13.307 -4.922 24.166 1.00 96.88 187 ASP A N 1
ATOM 1552 C CA . ASP A 1 187 ? -13.864 -5.775 25.220 1.00 96.88 187 ASP A CA 1
ATOM 1553 C C . ASP A 1 187 ? -15.354 -6.062 24.974 1.00 96.88 187 ASP A C 1
ATOM 1555 O O . ASP A 1 187 ? -15.746 -7.224 24.832 1.00 96.88 187 ASP A O 1
ATOM 1559 N N . ASP A 1 188 ? -16.152 -5.013 24.742 1.00 96.38 188 ASP A N 1
ATOM 1560 C CA . ASP A 1 188 ? -17.581 -5.114 24.418 1.00 96.38 188 ASP A CA 1
ATOM 1561 C C . ASP A 1 188 ? -17.826 -5.999 23.183 1.00 96.38 188 ASP A C 1
ATOM 1563 O O . ASP A 1 188 ? -18.687 -6.885 23.177 1.00 96.38 188 ASP A O 1
ATOM 1567 N N . ILE A 1 189 ? -17.045 -5.794 22.115 1.00 95.44 189 ILE A N 1
ATOM 1568 C CA . ILE A 1 189 ? -17.142 -6.596 20.888 1.00 95.44 189 ILE A CA 1
ATOM 1569 C C . ILE A 1 189 ? -16.786 -8.055 21.170 1.00 95.44 189 ILE A C 1
ATOM 1571 O O . ILE A 1 189 ? -17.469 -8.949 20.666 1.00 95.44 189 ILE A O 1
ATOM 1575 N N . SER A 1 190 ? -15.740 -8.309 21.956 1.00 94.81 190 SER A N 1
ATOM 1576 C CA . SER A 1 190 ? -15.309 -9.668 22.280 1.00 94.81 190 SER A CA 1
ATOM 1577 C C . SER A 1 190 ? -16.390 -10.427 23.054 1.00 94.81 190 SER A C 1
ATOM 1579 O O . SER A 1 190 ? -16.739 -11.551 22.683 1.00 94.81 190 SER A O 1
ATOM 1581 N N . HIS A 1 191 ? -17.022 -9.774 24.033 1.00 96.25 191 HIS A N 1
ATOM 1582 C CA . HIS A 1 191 ? -18.116 -10.347 24.804 1.00 96.25 191 HIS A CA 1
ATOM 1583 C C . HIS A 1 191 ? -19.324 -10.650 23.906 1.00 96.25 191 HIS A C 1
ATOM 1585 O O . HIS A 1 191 ? -19.862 -11.760 23.914 1.00 96.25 191 HIS A O 1
ATOM 1591 N N . LEU A 1 192 ? -19.706 -9.709 23.034 1.00 96.25 192 LEU A N 1
ATOM 1592 C CA . LEU A 1 192 ? -20.778 -9.911 22.052 1.00 96.25 192 LEU A CA 1
ATOM 1593 C C . LEU A 1 192 ? -20.476 -11.048 21.065 1.00 96.25 192 LEU A C 1
ATOM 1595 O O . LEU A 1 192 ? -21.388 -11.757 20.636 1.00 96.25 192 LEU A O 1
ATOM 1599 N N . MET A 1 193 ? -19.214 -11.238 20.686 1.00 93.69 193 MET A N 1
ATOM 1600 C CA . MET A 1 193 ? -18.801 -12.341 19.822 1.00 93.69 193 MET A CA 1
ATOM 1601 C C . MET A 1 193 ? -18.954 -13.694 20.519 1.00 93.69 193 MET A C 1
ATOM 1603 O O . MET A 1 193 ? -19.500 -14.621 19.916 1.00 93.69 193 MET A O 1
ATOM 1607 N N . ILE A 1 194 ? -18.533 -13.798 21.782 1.00 93.44 194 ILE A N 1
ATOM 1608 C CA . ILE A 1 194 ? -18.672 -15.019 22.589 1.00 93.44 194 ILE A CA 1
ATOM 1609 C C . ILE A 1 194 ? -20.153 -15.376 22.768 1.00 93.44 194 ILE A C 1
ATOM 1611 O O . ILE A 1 194 ? -20.540 -16.519 22.516 1.00 93.44 194 ILE A O 1
ATOM 1615 N N . LEU A 1 195 ? -21.002 -14.394 23.098 1.00 96.06 195 LEU A N 1
ATOM 1616 C CA . LEU A 1 195 ? -22.454 -14.586 23.222 1.00 96.06 195 LEU A CA 1
ATOM 1617 C C . LEU A 1 195 ? -23.099 -15.095 21.924 1.00 96.06 195 LEU A C 1
ATOM 1619 O O . LEU A 1 195 ? -24.021 -15.904 21.959 1.00 96.06 195 LEU A O 1
ATOM 1623 N N . ARG A 1 196 ? -22.581 -14.680 20.762 1.00 91.88 196 ARG A N 1
ATOM 1624 C CA . ARG A 1 196 ? -23.023 -15.163 19.440 1.00 91.88 196 ARG A CA 1
ATOM 1625 C C . ARG A 1 196 ? -22.476 -16.547 19.070 1.00 91.88 196 ARG A C 1
ATOM 1627 O O . ARG A 1 196 ? -22.677 -16.999 17.945 1.00 91.88 196 ARG A O 1
ATOM 1634 N N . GLY A 1 197 ? -21.783 -17.223 19.985 1.00 89.31 197 GLY A N 1
ATOM 1635 C CA . GLY A 1 197 ? -21.227 -18.557 19.767 1.00 89.31 197 GLY A CA 1
ATOM 1636 C C . GLY A 1 197 ? -19.948 -18.569 18.930 1.00 89.31 197 GLY A C 1
ATOM 1637 O O . GLY A 1 197 ? -19.589 -19.615 18.382 1.00 89.31 197 GLY A O 1
ATOM 1638 N N . TYR A 1 198 ? -19.249 -17.434 18.815 1.00 87.81 198 TYR A N 1
ATOM 1639 C CA . TYR A 1 198 ? -17.947 -17.399 18.157 1.00 87.81 198 TYR A CA 1
ATOM 1640 C C . TYR A 1 198 ? -16.964 -18.353 18.861 1.00 87.81 198 TYR A C 1
ATOM 1642 O O . TYR A 1 198 ? -16.883 -18.375 20.084 1.00 87.81 198 TYR A O 1
ATOM 1650 N N . GLY A 1 199 ? -16.223 -19.151 18.085 1.00 80.62 199 GLY A N 1
ATOM 1651 C CA . GLY A 1 199 ? -15.221 -20.098 18.601 1.00 80.62 199 GLY A CA 1
ATOM 1652 C C . GLY A 1 199 ? -15.695 -21.546 18.780 1.00 80.62 199 GLY A C 1
ATOM 1653 O O . GLY A 1 199 ? -14.855 -22.422 18.934 1.00 80.62 199 GLY A O 1
ATOM 1654 N N . LYS A 1 200 ? -17.001 -21.837 18.681 1.00 83.00 200 LYS A N 1
ATOM 1655 C CA . LYS A 1 200 ? -17.536 -23.197 18.914 1.00 83.00 200 LYS A CA 1
ATOM 1656 C C . LYS A 1 200 ? -17.337 -24.192 17.755 1.00 83.00 200 LYS A C 1
ATOM 1658 O O . LYS A 1 200 ? -17.441 -25.392 17.975 1.00 83.00 200 LYS A O 1
ATOM 1663 N N . ALA A 1 201 ? -17.058 -23.722 16.536 1.00 79.06 201 ALA A N 1
ATOM 1664 C CA . ALA A 1 201 ? -16.871 -24.570 15.354 1.00 79.06 201 ALA A CA 1
ATOM 1665 C C . ALA A 1 201 ? -15.645 -24.137 14.530 1.00 79.06 201 ALA A C 1
ATOM 1667 O O . ALA A 1 201 ? -15.524 -22.963 14.164 1.00 79.06 201 ALA A O 1
ATOM 1668 N N . ILE A 1 202 ? -14.754 -25.094 14.238 1.00 78.31 202 ILE A N 1
ATOM 1669 C CA . ILE A 1 202 ? -13.565 -24.954 13.381 1.00 78.31 202 ILE A CA 1
ATOM 1670 C C . ILE A 1 202 ? -13.528 -26.179 12.442 1.00 78.31 202 ILE A C 1
ATOM 1672 O O . ILE A 1 202 ? -13.591 -27.308 12.940 1.00 78.31 202 ILE A O 1
ATOM 1676 N N . PRO A 1 203 ? -13.408 -26.022 11.109 1.00 76.56 203 PRO A N 1
ATOM 1677 C CA . PRO A 1 203 ? -13.138 -24.789 10.366 1.00 76.56 203 PRO A CA 1
ATOM 1678 C C . PRO A 1 203 ? -14.390 -23.932 10.130 1.00 76.56 203 PRO A C 1
ATOM 1680 O O . PRO A 1 203 ? -15.512 -24.434 10.083 1.00 76.56 203 PRO A O 1
ATOM 1683 N N . ARG A 1 204 ? -14.202 -22.616 9.988 1.00 81.88 204 ARG A N 1
ATOM 1684 C CA . ARG A 1 204 ? -15.309 -21.648 9.878 1.00 81.88 204 ARG A CA 1
ATOM 1685 C C . ARG A 1 204 ? -15.724 -21.388 8.430 1.00 81.88 204 ARG A C 1
ATOM 1687 O O . ARG A 1 204 ? -14.912 -20.990 7.594 1.00 81.88 204 ARG A O 1
ATOM 1694 N N . THR A 1 205 ? -17.025 -21.448 8.164 1.00 82.75 205 THR A N 1
ATOM 1695 C CA . THR A 1 205 ? -17.611 -21.070 6.868 1.00 82.75 205 THR A CA 1
ATOM 1696 C C . THR A 1 205 ? -17.567 -19.549 6.646 1.00 82.75 205 THR A C 1
ATOM 1698 O O . THR A 1 205 ? -17.605 -18.745 7.584 1.00 82.75 205 THR A O 1
ATOM 1701 N N . VAL A 1 206 ? -17.472 -19.128 5.382 1.00 83.94 206 VAL A N 1
ATOM 1702 C CA . VAL A 1 206 ? -17.556 -17.720 4.964 1.00 83.94 206 VAL A CA 1
ATOM 1703 C C . VAL A 1 206 ? -18.992 -17.415 4.544 1.00 83.94 206 VAL A C 1
ATOM 1705 O O . VAL A 1 206 ? -19.519 -18.087 3.669 1.00 83.94 206 VAL A O 1
ATOM 1708 N N . ALA A 1 207 ? -19.623 -16.392 5.130 1.00 81.31 207 ALA A N 1
ATOM 1709 C CA . ALA A 1 207 ? -21.026 -16.057 4.842 1.00 81.31 207 ALA A CA 1
ATOM 1710 C C . ALA A 1 207 ? -21.268 -15.572 3.398 1.00 81.31 207 ALA A C 1
ATOM 1712 O O . ALA A 1 207 ? -22.341 -15.772 2.843 1.00 81.31 207 ALA A O 1
ATOM 1713 N N . ARG A 1 208 ? -20.275 -14.908 2.795 1.00 84.50 208 ARG A N 1
ATOM 1714 C CA . ARG A 1 208 ? -20.306 -14.444 1.399 1.00 84.50 208 ARG A CA 1
ATOM 1715 C C . ARG A 1 208 ? -19.010 -14.863 0.702 1.00 84.50 208 ARG A C 1
ATOM 1717 O O . ARG A 1 208 ? -18.087 -14.049 0.631 1.00 84.50 208 ARG A O 1
ATOM 1724 N N . PRO A 1 209 ? -18.890 -16.133 0.282 1.00 84.62 209 PRO A N 1
ATOM 1725 C CA . PRO A 1 209 ? -17.707 -16.595 -0.424 1.00 84.62 209 PRO A CA 1
ATOM 1726 C C . PRO A 1 209 ? -17.620 -15.912 -1.791 1.00 84.62 209 PRO A C 1
ATOM 1728 O O . PRO A 1 209 ? -18.631 -15.663 -2.449 1.00 84.62 209 PRO A O 1
ATOM 1731 N N . ILE A 1 210 ? -16.400 -15.593 -2.218 1.00 85.12 210 ILE A N 1
ATOM 1732 C CA . ILE A 1 210 ? -16.159 -15.118 -3.582 1.00 85.12 210 ILE A CA 1
ATOM 1733 C C . ILE A 1 210 ? -15.920 -16.350 -4.444 1.00 85.12 210 ILE A C 1
ATOM 1735 O O . ILE A 1 210 ? -14.867 -16.982 -4.358 1.00 85.12 210 ILE A O 1
ATOM 1739 N N . ASN A 1 211 ? -16.921 -16.695 -5.252 1.00 81.88 211 ASN A N 1
ATOM 1740 C CA . ASN A 1 211 ? -16.854 -17.862 -6.118 1.00 81.88 211 ASN A CA 1
ATOM 1741 C C . ASN A 1 211 ? -15.748 -17.688 -7.160 1.00 81.88 211 ASN A C 1
ATOM 1743 O O . ASN A 1 211 ? -15.612 -16.636 -7.787 1.00 81.88 211 ASN A O 1
ATOM 1747 N N . TRP A 1 212 ? -14.959 -18.743 -7.328 1.00 80.38 212 TRP A N 1
ATOM 1748 C CA . TRP A 1 212 ? -13.959 -18.830 -8.378 1.00 80.38 212 TRP A CA 1
ATOM 1749 C C . TRP A 1 212 ? -14.637 -19.303 -9.660 1.00 80.38 212 TRP A C 1
ATOM 1751 O O . TRP A 1 212 ? -15.193 -20.402 -9.687 1.00 80.38 212 TRP A O 1
ATOM 1761 N N . THR A 1 213 ? -14.630 -18.475 -10.703 1.00 85.44 213 THR A N 1
ATOM 1762 C CA . THR A 1 213 ? -15.231 -18.844 -11.990 1.00 85.44 213 THR A CA 1
ATOM 1763 C C . THR A 1 213 ? -14.203 -19.511 -12.900 1.00 85.44 213 THR A C 1
ATOM 1765 O O . THR A 1 213 ? -13.003 -19.270 -12.783 1.00 85.44 213 THR A O 1
ATOM 1768 N N . TRP A 1 214 ? -14.662 -20.332 -13.846 1.00 83.06 214 TRP A N 1
ATOM 1769 C CA . TRP A 1 214 ? -13.785 -20.933 -14.860 1.00 83.06 214 TRP A CA 1
ATOM 1770 C C . TRP A 1 214 ? -13.039 -19.882 -15.690 1.00 83.06 214 TRP A C 1
ATOM 1772 O O . TRP A 1 214 ? -11.870 -20.072 -16.008 1.00 83.06 214 TRP A O 1
ATOM 1782 N N . GLN A 1 215 ? -13.679 -18.739 -15.951 1.00 84.50 215 GLN A N 1
ATOM 1783 C CA . GLN A 1 215 ? -13.054 -17.600 -16.625 1.00 84.50 215 GLN A CA 1
ATOM 1784 C C . GLN A 1 215 ? -11.840 -17.071 -15.848 1.00 84.50 215 GLN A C 1
ATOM 1786 O O . GLN A 1 215 ? -10.814 -16.774 -16.453 1.00 84.50 215 GLN A O 1
ATOM 1791 N N . ASP A 1 216 ? -11.92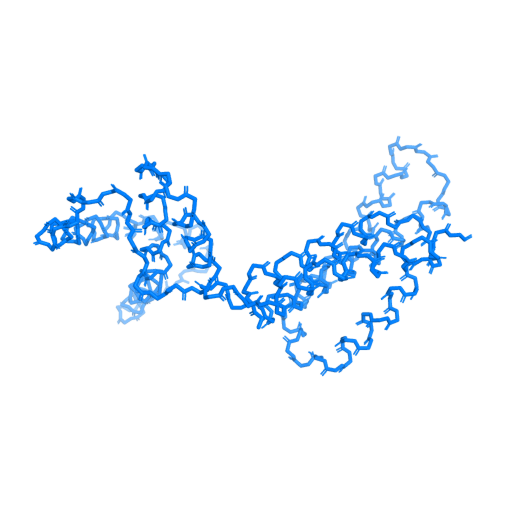0 -16.999 -14.513 1.00 85.44 216 ASP A N 1
ATOM 1792 C CA . ASP A 1 216 ? -10.793 -16.566 -13.680 1.00 85.44 216 ASP A CA 1
ATOM 1793 C C . ASP A 1 216 ? -9.618 -17.564 -13.772 1.00 85.44 216 ASP A C 1
ATOM 1795 O O . ASP A 1 216 ? -8.470 -17.139 -13.905 1.00 85.44 216 ASP A O 1
ATOM 1799 N N . SER A 1 217 ? -9.887 -18.879 -13.789 1.00 84.12 217 SER A N 1
ATOM 1800 C CA . SER A 1 217 ? -8.846 -19.903 -14.008 1.00 84.12 217 SER A CA 1
ATOM 1801 C C . SER A 1 217 ? -8.158 -19.738 -15.361 1.00 84.12 217 SER A C 1
ATOM 1803 O O . SER A 1 217 ? -6.930 -19.718 -15.429 1.00 84.12 217 SER A O 1
ATOM 1805 N N . SER A 1 218 ? -8.941 -19.605 -16.436 1.00 86.06 218 SER A N 1
ATOM 1806 C CA . SER A 1 218 ? -8.407 -19.477 -17.792 1.00 86.06 218 SER A CA 1
ATOM 1807 C C . SER A 1 218 ? -7.551 -18.222 -17.934 1.00 86.06 218 SER A C 1
ATOM 1809 O O . SER A 1 218 ? -6.429 -18.304 -18.424 1.00 86.06 218 SER A O 1
ATOM 1811 N N . ILE A 1 219 ? -8.025 -17.074 -17.438 1.00 87.50 219 ILE A N 1
ATOM 1812 C CA . ILE A 1 219 ? -7.265 -15.817 -17.484 1.00 87.50 219 ILE A CA 1
ATOM 1813 C C . ILE A 1 219 ? -5.963 -15.939 -16.683 1.00 87.50 219 ILE A C 1
ATOM 1815 O O . ILE A 1 219 ? -4.919 -15.484 -17.144 1.00 87.50 219 ILE A O 1
ATOM 1819 N N . SER A 1 220 ? -5.997 -16.584 -15.512 1.00 86.12 220 SER A N 1
ATOM 1820 C CA . SER A 1 220 ? -4.816 -16.744 -14.656 1.00 86.12 220 SER A CA 1
ATOM 1821 C C . SER A 1 220 ? -3.686 -17.557 -15.298 1.00 86.12 220 SER A C 1
ATOM 1823 O O . SER A 1 220 ? -2.537 -17.385 -14.894 1.00 86.12 220 SER A O 1
ATOM 1825 N N . ILE A 1 221 ? -4.003 -18.437 -16.256 1.00 87.00 221 ILE A N 1
ATOM 1826 C CA . ILE A 1 221 ? -3.042 -19.302 -16.958 1.00 87.00 221 ILE A CA 1
ATOM 1827 C C . ILE A 1 221 ? -2.642 -18.690 -18.305 1.00 87.00 221 ILE A C 1
ATOM 1829 O O . ILE A 1 221 ? -1.459 -18.571 -18.607 1.00 87.00 221 ILE A O 1
ATOM 1833 N N . VAL A 1 222 ? -3.620 -18.266 -19.108 1.00 88.31 222 VAL A N 1
ATOM 1834 C CA . VAL A 1 222 ? -3.381 -17.754 -20.466 1.00 88.31 222 VAL A CA 1
ATOM 1835 C C . VAL A 1 222 ? -2.603 -16.438 -20.435 1.00 88.31 222 VAL A C 1
ATOM 1837 O O . VAL A 1 222 ? -1.702 -16.240 -21.247 1.00 88.31 222 VAL A O 1
ATOM 1840 N N . PHE A 1 223 ? -2.900 -15.554 -19.478 1.00 86.81 223 PHE A N 1
ATOM 1841 C CA . PHE A 1 223 ? -2.237 -14.255 -19.376 1.00 86.81 223 PHE A CA 1
ATOM 1842 C C . PHE A 1 223 ? -0.712 -14.363 -19.176 1.00 86.81 223 PHE A C 1
ATOM 1844 O O . PHE A 1 223 ? 0.008 -13.770 -19.979 1.00 86.81 223 PHE A O 1
ATOM 1851 N N . PRO A 1 224 ? -0.179 -15.118 -18.189 1.00 85.00 224 PRO A N 1
ATOM 1852 C CA . PRO A 1 224 ? 1.268 -15.277 -18.049 1.00 85.00 224 PRO A CA 1
ATOM 1853 C C . PRO A 1 224 ? 1.934 -15.942 -19.255 1.00 85.00 224 PRO A C 1
ATOM 1855 O O . PRO A 1 224 ? 3.048 -15.559 -19.586 1.00 85.00 224 PRO A O 1
ATOM 1858 N N . ILE A 1 225 ? 1.271 -16.881 -19.942 1.00 84.69 225 ILE A N 1
ATOM 1859 C CA . ILE A 1 225 ? 1.832 -17.525 -21.144 1.00 84.69 225 ILE A CA 1
ATOM 1860 C C . ILE A 1 225 ? 2.006 -16.504 -22.272 1.00 84.69 225 ILE A C 1
ATOM 1862 O O . ILE A 1 225 ? 3.089 -16.388 -22.841 1.00 84.69 225 ILE A O 1
ATOM 1866 N N . ILE A 1 226 ? 0.958 -15.725 -22.561 1.00 83.94 226 ILE A N 1
ATOM 1867 C CA . ILE A 1 226 ? 1.017 -14.654 -23.564 1.00 83.94 226 ILE A CA 1
ATOM 1868 C C . ILE A 1 226 ? 2.095 -13.643 -23.178 1.00 83.94 226 ILE A C 1
ATOM 1870 O O . ILE A 1 226 ? 2.930 -13.272 -23.998 1.00 83.94 226 ILE A O 1
ATOM 1874 N N . PHE A 1 227 ? 2.099 -13.225 -21.914 1.00 82.81 227 PHE A N 1
ATOM 1875 C CA . PHE A 1 227 ? 3.039 -12.239 -21.406 1.00 82.81 227 PHE A CA 1
ATOM 1876 C C . PHE A 1 227 ? 4.496 -12.723 -21.486 1.00 82.81 227 PHE A C 1
ATOM 1878 O O . PHE A 1 227 ? 5.372 -11.961 -21.883 1.00 82.81 227 PHE A O 1
ATOM 1885 N N . MET A 1 228 ? 4.759 -13.997 -21.189 1.00 82.19 228 MET A N 1
ATOM 1886 C CA . MET A 1 228 ? 6.080 -14.608 -21.344 1.00 82.19 228 MET A CA 1
ATOM 1887 C C . MET A 1 228 ? 6.506 -14.673 -22.816 1.00 82.19 228 MET A C 1
ATOM 1889 O O . MET A 1 228 ? 7.660 -14.387 -23.121 1.00 82.19 228 MET A O 1
ATOM 1893 N N . GLY A 1 229 ? 5.577 -14.968 -23.732 1.00 80.44 229 GLY A N 1
ATOM 1894 C CA . GLY A 1 229 ? 5.824 -14.894 -25.175 1.00 80.44 229 GLY A CA 1
ATOM 1895 C C . GLY A 1 229 ? 6.212 -13.484 -25.630 1.00 80.44 229 GLY A C 1
ATOM 1896 O O . GLY A 1 229 ? 7.218 -13.313 -26.313 1.00 80.44 229 GLY A O 1
ATOM 1897 N N . PHE A 1 230 ? 5.476 -12.459 -25.186 1.00 78.19 230 PHE A N 1
ATOM 1898 C CA . PHE A 1 230 ? 5.825 -11.057 -25.448 1.00 78.19 230 PHE A CA 1
ATOM 1899 C C . PHE A 1 230 ? 7.181 -10.674 -24.859 1.00 78.19 230 PHE A C 1
ATOM 1901 O O . PHE A 1 230 ? 7.959 -9.988 -25.516 1.00 78.19 230 PHE A O 1
ATOM 1908 N N . HIS A 1 231 ? 7.481 -11.120 -23.638 1.00 79.50 231 HIS A N 1
ATOM 1909 C CA . HIS A 1 231 ? 8.772 -10.874 -23.012 1.00 79.50 231 HIS A CA 1
ATOM 1910 C C . HIS A 1 231 ? 9.912 -11.508 -23.813 1.00 79.50 231 HIS A C 1
ATOM 1912 O O . HIS A 1 231 ? 10.906 -10.838 -24.054 1.00 79.50 231 HIS A O 1
ATOM 1918 N N . PHE A 1 232 ? 9.756 -12.753 -24.269 1.00 80.31 232 PHE A N 1
ATOM 1919 C CA . PHE A 1 232 ? 10.760 -13.438 -25.082 1.00 80.31 232 PHE A CA 1
ATOM 1920 C C . PHE A 1 232 ? 11.026 -12.712 -26.407 1.00 80.31 232 PHE A C 1
ATOM 1922 O O . PHE A 1 232 ? 12.179 -12.459 -26.743 1.00 80.31 232 PHE A O 1
ATOM 1929 N N . VAL A 1 233 ? 9.969 -12.295 -27.115 1.00 77.06 233 VAL A N 1
ATOM 1930 C CA . VAL A 1 233 ? 10.094 -11.507 -28.355 1.00 77.06 233 VAL A CA 1
ATOM 1931 C C . VAL A 1 233 ? 10.759 -10.155 -28.100 1.00 77.06 233 VAL A C 1
ATOM 1933 O O . VAL A 1 233 ? 11.540 -9.703 -28.922 1.00 77.06 233 VAL A O 1
ATOM 1936 N N . ALA A 1 234 ? 10.473 -9.509 -26.969 1.00 69.12 234 ALA A N 1
ATOM 1937 C CA . ALA A 1 234 ? 11.062 -8.216 -26.626 1.00 69.12 234 ALA A CA 1
ATOM 1938 C C . ALA A 1 234 ? 12.538 -8.301 -26.185 1.00 69.12 234 ALA A C 1
ATOM 1940 O O . ALA A 1 234 ? 13.195 -7.264 -26.097 1.00 69.12 234 ALA A O 1
ATOM 1941 N N . THR A 1 235 ? 13.033 -9.498 -25.851 1.00 67.50 235 THR A N 1
ATOM 1942 C CA . THR A 1 235 ? 14.431 -9.747 -25.456 1.00 67.50 235 THR A CA 1
ATOM 1943 C C . THR A 1 235 ? 15.327 -10.260 -26.583 1.00 67.50 235 THR A C 1
ATOM 1945 O O . THR A 1 235 ? 16.542 -10.257 -26.399 1.00 67.50 235 THR A O 1
ATOM 1948 N N . ILE A 1 236 ? 14.747 -10.715 -27.700 1.00 63.97 236 ILE A N 1
ATOM 1949 C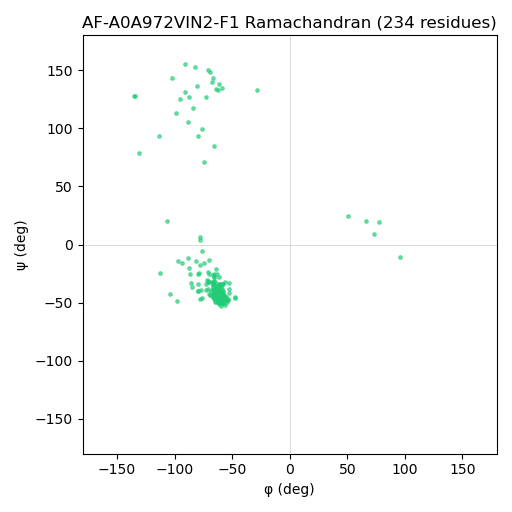 CA . ILE A 1 236 ? 15.471 -11.060 -28.937 1.00 63.97 236 ILE A CA 1
ATOM 1950 C C . ILE A 1 236 ? 15.820 -9.772 -29.680 1.00 63.97 236 ILE A C 1
ATOM 1952 O O . ILE A 1 236 ? 16.972 -9.678 -30.155 1.00 63.97 236 ILE A O 1
#